Protein AF-R1I0N3-F1 (afdb_monomer_lite)

Sequence (218 aa):
MDVLALGLRLALLLVTAFLAGGGLLRPLGELTRKRKLTLFGLGGLSALLAVASAFAVDLNAVALAGHVVLAVAVPLLLRWPRGGRWASVALLALVVLETSLGGTGVGFALDSVFAAGAAVWFGFALFGPVATAAVRPGPLAITLGGLFVVAGATRFGLSGLGFDRRLGTTVSGVVVVAVVVLPLVVGGLAVVLRARAYRFGAAGVALAFVAWSALGDE

Secondary structure (DSSP, 8-state):
--HHHHHHHHHHHHHHHHHHHHHHT--SSPPPHHHHHHHHHHHHHHHHHHHHHHHHS---HHHHHHHHHHHHHHHHGGG-HHHHHHHHHHHHHHHHHHHTTT--THHHHHHHHHHHHHHHHHHHHHH-GGGSTT--HHHHHHHHHHHHHHHHHHHHHHTSGGG-TTTTTSHHHHHHHHHHHHHHHHHHHHHHHHHHHHHHHHHHHHHHHHHHHHTT--

Organism: NCBI:txid1292037

Radius of gyration: 17.12 Å; chains: 1; bounding box: 42×38×47 Å

Foldseek 3Di:
DDPVLLVLVLQLLLLLLLLLLQLQQPFPDDDDPVLLVVLVVSLVVNLVSLVVSCVVDVDDVVLSCLRNVLSNQLSVCVVPSVSNNVSSVSSLVSSLCLLQPVNDDLSSVLSSLLSVLLSNLSNCLSQNPVSRVPDDQLVSLLVSLVSQLVSLVVVVVVVVCPPDPCLVPDPLSVLSCLLNVLSVVLSVLCNVVPRVSSNVSNVSSSSSSSSSSSVSVD

Structure (mmCIF, N/CA/C/O backbone):
data_AF-R1I0N3-F1
#
_entry.id   AF-R1I0N3-F1
#
loop_
_atom_site.group_PDB
_atom_site.id
_atom_site.type_symbol
_atom_site.label_atom_id
_atom_site.label_alt_id
_atom_site.label_comp_id
_atom_site.label_asym_id
_atom_site.label_entity_id
_atom_site.label_seq_id
_atom_site.pdbx_PDB_ins_code
_atom_site.Cartn_x
_atom_site.Cartn_y
_atom_site.Cartn_z
_atom_site.occupancy
_atom_site.B_iso_or_equiv
_atom_site.auth_seq_id
_atom_site.auth_comp_id
_atom_site.auth_asym_id
_atom_site.auth_atom_id
_atom_site.pdbx_PDB_model_num
ATOM 1 N N . MET A 1 1 ? 20.947 -0.359 -10.609 1.00 60.34 1 MET A N 1
ATOM 2 C CA . MET A 1 1 ? 20.934 0.105 -9.204 1.00 60.34 1 MET A CA 1
ATOM 3 C C . MET A 1 1 ? 21.696 -0.884 -8.341 1.00 60.34 1 MET A C 1
ATOM 5 O O . MET A 1 1 ? 21.651 -2.072 -8.639 1.00 60.34 1 MET A O 1
ATOM 9 N N . ASP A 1 2 ? 22.348 -0.417 -7.276 1.00 80.81 2 ASP A N 1
ATOM 10 C CA . ASP A 1 2 ? 22.921 -1.303 -6.258 1.00 80.81 2 ASP A CA 1
ATOM 11 C C . ASP A 1 2 ? 21.816 -2.036 -5.482 1.00 80.81 2 ASP A C 1
ATOM 13 O O . ASP A 1 2 ? 20.765 -1.466 -5.182 1.00 80.81 2 ASP A O 1
ATOM 17 N N . VAL A 1 3 ? 22.056 -3.297 -5.109 1.00 78.00 3 VAL A N 1
ATOM 18 C CA . VAL A 1 3 ? 21.079 -4.140 -4.384 1.00 78.00 3 VAL A CA 1
ATOM 19 C C . VAL A 1 3 ? 20.628 -3.488 -3.071 1.00 78.00 3 VAL A C 1
ATOM 21 O O . VAL A 1 3 ? 19.460 -3.578 -2.696 1.00 78.00 3 VAL A O 1
ATOM 24 N N . LEU A 1 4 ? 21.541 -2.790 -2.388 1.00 78.50 4 LEU A N 1
ATOM 25 C CA . LEU A 1 4 ? 21.248 -2.057 -1.157 1.00 78.50 4 LEU A CA 1
ATOM 26 C C . LEU A 1 4 ? 20.272 -0.894 -1.401 1.00 78.50 4 LEU A C 1
ATOM 28 O O . LEU A 1 4 ? 19.309 -0.735 -0.653 1.00 78.50 4 LEU A O 1
ATOM 32 N N . ALA A 1 5 ? 20.503 -0.114 -2.459 1.00 76.25 5 ALA A N 1
ATOM 33 C CA . ALA A 1 5 ? 19.643 0.995 -2.862 1.00 76.25 5 ALA A CA 1
ATOM 34 C C . ALA A 1 5 ? 18.235 0.508 -3.234 1.00 76.25 5 ALA A C 1
ATOM 36 O O . ALA A 1 5 ? 17.240 1.072 -2.775 1.00 76.25 5 ALA A O 1
ATOM 37 N N . LEU A 1 6 ? 18.151 -0.593 -3.988 1.00 77.81 6 LEU A N 1
ATOM 38 C CA . LEU A 1 6 ? 16.879 -1.232 -4.324 1.00 77.81 6 LEU A CA 1
ATOM 39 C C . LEU A 1 6 ? 16.143 -1.704 -3.060 1.00 77.81 6 LEU A C 1
ATOM 41 O O . LEU A 1 6 ? 14.961 -1.417 -2.886 1.00 77.81 6 LEU A O 1
ATOM 45 N N . GLY A 1 7 ? 16.840 -2.372 -2.137 1.00 78.44 7 GLY A N 1
ATOM 46 C CA . GLY A 1 7 ? 16.257 -2.822 -0.871 1.00 78.44 7 GLY A CA 1
ATOM 47 C C . GLY A 1 7 ? 15.713 -1.674 -0.012 1.00 78.44 7 GLY A C 1
ATOM 48 O O . GLY A 1 7 ? 14.603 -1.776 0.516 1.00 78.44 7 GLY A O 1
ATOM 49 N N . LEU A 1 8 ? 16.456 -0.567 0.089 1.00 80.25 8 LEU A N 1
ATOM 50 C CA . LEU A 1 8 ? 16.036 0.654 0.791 1.00 80.25 8 LEU A CA 1
ATOM 51 C C . LEU A 1 8 ? 14.774 1.261 0.176 1.00 80.25 8 LEU A C 1
ATOM 53 O O . LEU A 1 8 ? 13.833 1.570 0.909 1.00 80.25 8 LEU A O 1
ATOM 57 N N . ARG A 1 9 ? 14.725 1.378 -1.155 1.00 82.62 9 ARG A N 1
ATOM 58 C CA . ARG A 1 9 ? 13.555 1.903 -1.868 1.00 82.62 9 ARG A CA 1
ATOM 59 C C . ARG A 1 9 ? 12.332 1.013 -1.677 1.00 82.62 9 ARG A C 1
ATOM 61 O O . ARG A 1 9 ? 11.264 1.509 -1.332 1.00 82.62 9 ARG A O 1
ATOM 68 N N . LEU A 1 10 ? 12.480 -0.301 -1.835 1.00 81.12 10 LEU A N 1
ATOM 69 C CA . LEU A 1 10 ? 11.381 -1.251 -1.639 1.00 81.12 10 LEU A CA 1
ATOM 70 C C . LEU A 1 10 ? 10.854 -1.211 -0.200 1.00 81.12 10 LEU A C 1
ATOM 72 O O . LEU A 1 10 ? 9.640 -1.225 0.018 1.00 81.12 10 LEU A O 1
ATOM 76 N N . ALA A 1 11 ? 11.749 -1.106 0.786 1.00 82.00 11 ALA A N 1
ATOM 77 C CA . ALA A 1 11 ? 11.366 -0.931 2.181 1.00 82.00 11 ALA A CA 1
ATOM 78 C C . ALA A 1 11 ? 10.630 0.398 2.407 1.00 82.00 11 ALA A C 1
ATOM 80 O O . ALA A 1 11 ? 9.599 0.411 3.084 1.00 82.00 11 ALA A O 1
ATOM 81 N N . LEU A 1 12 ? 11.115 1.498 1.820 1.00 84.62 12 LEU A N 1
ATOM 82 C CA . LEU A 1 12 ? 10.469 2.807 1.897 1.00 84.62 12 LEU A CA 1
ATOM 83 C C . LEU A 1 12 ? 9.050 2.751 1.324 1.00 84.62 12 LEU A C 1
ATOM 85 O O . LEU A 1 12 ? 8.111 3.085 2.044 1.00 84.62 12 LEU A O 1
ATOM 89 N N . LEU A 1 13 ? 8.894 2.272 0.086 1.00 84.00 13 LEU A N 1
ATOM 90 C CA . LEU A 1 13 ? 7.605 2.149 -0.605 1.00 84.00 13 LEU A CA 1
ATOM 91 C C . LEU A 1 13 ? 6.618 1.268 0.167 1.00 84.00 13 LEU A C 1
ATOM 93 O O . LEU A 1 13 ? 5.425 1.563 0.245 1.00 84.00 13 LEU A O 1
ATOM 97 N N . LEU A 1 14 ? 7.106 0.181 0.765 1.00 84.38 14 LEU A N 1
ATOM 98 C CA . LEU A 1 14 ? 6.262 -0.695 1.563 1.00 84.38 14 LEU A CA 1
ATOM 99 C C . LEU A 1 14 ? 5.765 0.019 2.828 1.00 84.38 14 LEU A C 1
ATOM 101 O O . LEU A 1 14 ? 4.567 0.007 3.121 1.00 84.38 14 LEU A O 1
ATOM 105 N N . VAL A 1 15 ? 6.665 0.661 3.579 1.00 84.56 15 VAL A N 1
ATOM 106 C CA . VAL A 1 15 ? 6.314 1.352 4.830 1.00 84.56 15 VAL A CA 1
ATOM 107 C C . VAL A 1 15 ? 5.402 2.554 4.562 1.00 84.56 15 VAL A C 1
ATOM 109 O O . VAL A 1 15 ? 4.437 2.761 5.307 1.00 84.56 15 VAL A O 1
ATOM 112 N N . THR A 1 16 ? 5.636 3.308 3.485 1.00 84.69 16 THR A N 1
ATOM 113 C CA . THR A 1 16 ? 4.773 4.425 3.069 1.00 84.69 16 THR A CA 1
ATOM 114 C C . THR A 1 16 ? 3.390 3.935 2.652 1.00 84.69 16 THR A C 1
ATOM 116 O O . THR A 1 16 ? 2.394 4.488 3.119 1.00 84.69 16 THR A O 1
ATOM 119 N N . ALA A 1 17 ? 3.286 2.854 1.874 1.00 85.88 17 ALA A N 1
ATOM 120 C CA . ALA A 1 17 ? 1.997 2.263 1.510 1.00 85.88 17 ALA A CA 1
ATOM 121 C C . ALA A 1 17 ? 1.203 1.801 2.748 1.00 85.88 17 ALA A C 1
ATOM 123 O O . ALA A 1 17 ? -0.007 2.042 2.841 1.00 85.88 17 ALA A O 1
ATOM 124 N N . PHE A 1 18 ? 1.873 1.204 3.741 1.00 85.81 18 PHE A N 1
ATOM 125 C CA . PHE A 1 18 ? 1.261 0.852 5.029 1.00 85.81 18 PHE A CA 1
ATOM 126 C C . PHE A 1 18 ? 0.742 2.082 5.782 1.00 85.81 18 PHE A C 1
ATOM 128 O O . PHE A 1 18 ? -0.373 2.067 6.313 1.00 85.81 18 PHE A O 1
ATOM 135 N N . LEU A 1 19 ? 1.534 3.154 5.826 1.00 87.19 19 LEU A N 1
ATOM 136 C CA . LEU A 1 19 ? 1.174 4.400 6.498 1.00 87.19 19 LEU A CA 1
ATOM 137 C C . LEU A 1 19 ? 0.007 5.118 5.799 1.00 87.19 19 LEU A C 1
ATOM 139 O O . LEU A 1 19 ? -0.930 5.563 6.470 1.00 87.19 19 LEU A O 1
ATOM 143 N N . ALA A 1 20 ? 0.026 5.179 4.465 1.00 87.75 20 ALA A N 1
ATOM 144 C CA . ALA A 1 20 ? -1.057 5.717 3.644 1.00 87.75 20 ALA A CA 1
ATOM 145 C C . ALA A 1 20 ? -2.355 4.933 3.861 1.00 87.75 20 ALA A C 1
ATOM 147 O O . ALA A 1 20 ? -3.392 5.519 4.178 1.00 87.75 20 ALA A O 1
ATOM 148 N N . GLY A 1 21 ? -2.285 3.604 3.780 1.00 84.06 21 GLY A N 1
ATOM 149 C CA . GLY A 1 21 ? -3.408 2.715 4.065 1.00 84.06 21 GLY A CA 1
ATOM 150 C C . GLY A 1 21 ? -3.985 2.920 5.460 1.00 84.06 21 GLY A C 1
ATOM 151 O O . GLY A 1 21 ? -5.203 3.018 5.646 1.00 84.06 21 GLY A O 1
ATOM 152 N N . GLY A 1 22 ? -3.096 3.049 6.445 1.00 83.69 22 GLY A N 1
ATOM 153 C CA . GLY A 1 22 ? -3.465 3.273 7.830 1.00 83.69 22 GLY A CA 1
ATOM 154 C C . GLY A 1 22 ? -4.207 4.594 8.057 1.00 83.69 22 GLY A C 1
ATOM 155 O O . GLY A 1 22 ? -5.220 4.622 8.758 1.00 83.69 22 GLY A O 1
ATOM 156 N N . GLY A 1 23 ? -3.749 5.693 7.460 1.00 83.62 23 GLY A N 1
ATOM 157 C CA . GLY A 1 23 ? -4.449 6.972 7.592 1.00 83.62 23 GLY A CA 1
ATOM 158 C C . GLY A 1 23 ? -5.716 7.078 6.729 1.00 83.62 23 GLY A C 1
ATOM 159 O O . GLY A 1 23 ? -6.675 7.727 7.154 1.00 83.62 23 GLY A O 1
ATOM 160 N N . LEU A 1 24 ? -5.788 6.375 5.590 1.00 84.81 24 LEU A N 1
ATOM 161 C CA . LEU A 1 24 ? -6.963 6.364 4.707 1.00 84.81 24 LEU A CA 1
ATOM 162 C C . LEU A 1 24 ? -8.171 5.642 5.325 1.00 84.81 24 LEU A C 1
ATOM 164 O O . LEU A 1 24 ? -9.302 6.133 5.225 1.00 84.81 24 LEU A O 1
ATOM 168 N N . LEU A 1 25 ? -7.930 4.484 5.951 1.00 81.75 25 LEU A N 1
ATOM 169 C CA . LEU A 1 25 ? -8.957 3.622 6.560 1.00 81.75 25 LEU A CA 1
ATOM 170 C C . LEU A 1 25 ? -9.090 3.802 8.070 1.00 81.75 25 LEU A C 1
ATOM 172 O O . LEU A 1 25 ? -9.705 2.988 8.765 1.00 81.75 25 LEU A O 1
ATOM 176 N N . ARG A 1 26 ? -8.515 4.877 8.596 1.00 77.62 26 ARG A N 1
ATOM 177 C CA . ARG A 1 26 ? -8.593 5.184 10.010 1.00 77.62 26 ARG A CA 1
ATOM 178 C C . ARG A 1 26 ? -10.065 5.300 10.461 1.00 77.62 26 ARG A C 1
ATOM 180 O O . ARG A 1 26 ? -10.828 6.057 9.858 1.00 77.62 26 ARG A O 1
ATOM 187 N N . PRO A 1 27 ? -10.464 4.643 11.567 1.00 74.69 27 PRO A N 1
ATOM 188 C CA . PRO A 1 27 ? -11.788 4.835 12.148 1.00 74.69 27 PRO A CA 1
ATOM 189 C C . PRO A 1 27 ? -11.970 6.271 12.666 1.00 74.69 27 PRO A C 1
ATOM 191 O O . PRO A 1 27 ? -11.043 6.877 13.210 1.00 74.69 27 PRO A O 1
ATOM 194 N N . LEU A 1 28 ? -13.191 6.799 12.528 1.00 72.50 28 LEU A N 1
ATOM 195 C CA . LEU A 1 28 ? -13.564 8.147 12.984 1.00 72.50 28 LEU A CA 1
ATOM 196 C C . LEU A 1 28 ? -13.619 8.277 14.519 1.00 72.50 28 LEU A C 1
ATOM 198 O O . LEU A 1 28 ? -13.641 9.392 15.030 1.00 72.50 28 LEU A O 1
ATOM 202 N N . GLY A 1 29 ? -13.619 7.154 15.243 1.00 72.69 29 GLY A N 1
ATOM 203 C CA . GLY A 1 29 ? -13.613 7.109 16.705 1.00 72.69 29 GLY A CA 1
ATOM 204 C C . GLY A 1 29 ? -12.221 7.183 17.339 1.00 72.69 29 GLY A C 1
ATOM 205 O O . GLY A 1 29 ? -11.190 7.333 16.672 1.00 72.69 29 GLY A O 1
ATOM 206 N N . GLU A 1 30 ? -12.185 7.046 18.665 1.00 75.94 30 GLU A N 1
ATOM 207 C CA . GLU A 1 30 ? -10.935 7.048 19.416 1.00 75.94 30 GLU A CA 1
ATOM 208 C C . GLU A 1 30 ? -10.058 5.839 19.078 1.00 75.94 30 GLU A C 1
ATOM 210 O O . GLU A 1 30 ? -10.456 4.675 19.134 1.00 75.94 30 GLU A O 1
ATOM 215 N N . LEU A 1 31 ? -8.805 6.127 18.734 1.00 78.38 31 LEU A N 1
ATOM 216 C CA . LEU A 1 31 ? -7.799 5.104 18.501 1.00 78.38 31 LEU A CA 1
ATOM 217 C C . LEU A 1 31 ? -7.187 4.645 19.823 1.00 78.38 31 LEU A C 1
ATOM 219 O O . LEU A 1 31 ? -6.665 5.454 20.591 1.00 78.38 31 LEU A O 1
ATOM 223 N N . THR A 1 32 ? -7.128 3.329 20.024 1.00 84.50 32 THR A N 1
ATOM 224 C CA . THR A 1 32 ? -6.348 2.720 21.112 1.00 84.50 32 THR A CA 1
ATOM 225 C C . THR A 1 32 ? -4.886 3.183 21.066 1.00 84.50 32 THR A C 1
ATOM 227 O O . THR A 1 32 ? -4.311 3.301 19.977 1.00 84.50 32 THR A O 1
ATOM 230 N N . ARG A 1 33 ? -4.248 3.359 22.231 1.00 85.06 33 ARG A N 1
ATOM 231 C CA . ARG A 1 33 ? -2.841 3.797 22.348 1.00 85.06 33 ARG A CA 1
ATOM 232 C C . ARG A 1 33 ? -1.878 2.962 21.499 1.00 85.06 33 ARG A C 1
ATOM 234 O O . ARG A 1 33 ? -1.010 3.527 20.844 1.00 85.06 33 ARG A O 1
ATOM 241 N N . LYS A 1 34 ? -2.081 1.639 21.447 1.00 83.94 34 LYS A N 1
ATOM 242 C CA . LYS A 1 34 ? -1.269 0.721 20.631 1.00 83.94 34 LYS A CA 1
ATOM 243 C C . LYS A 1 34 ? -1.281 1.110 19.149 1.00 83.94 34 LYS A C 1
ATOM 245 O O . LYS A 1 34 ? -0.222 1.257 18.563 1.00 83.94 34 LYS A O 1
ATOM 250 N N . ARG A 1 35 ? -2.460 1.368 18.572 1.00 82.75 35 ARG A N 1
ATOM 251 C CA . ARG A 1 35 ? -2.614 1.762 17.158 1.00 82.75 35 ARG A CA 1
ATOM 252 C C . ARG A 1 35 ? -2.008 3.132 16.854 1.00 82.75 35 ARG A C 1
ATOM 254 O O . ARG A 1 35 ? -1.412 3.3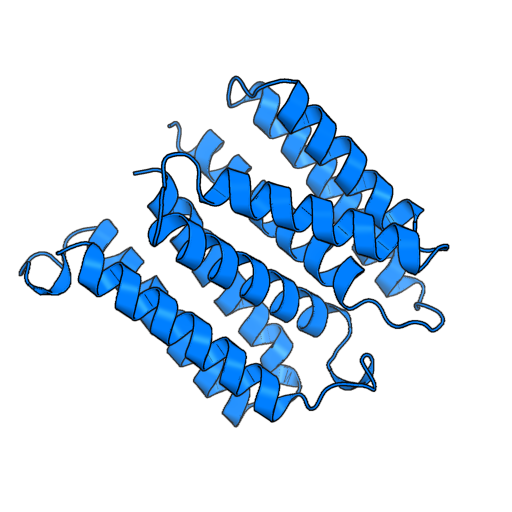04 15.797 1.00 82.75 35 ARG A O 1
ATOM 261 N N . LYS A 1 36 ? -2.128 4.089 17.784 1.00 84.69 36 LYS A N 1
ATOM 262 C CA . LYS A 1 36 ? -1.448 5.389 17.662 1.00 84.69 36 LYS A CA 1
ATOM 263 C C . LYS A 1 36 ? 0.068 5.185 17.594 1.00 84.69 36 LYS A C 1
ATOM 265 O O . LYS A 1 36 ? 0.692 5.673 16.663 1.00 84.69 36 LYS A O 1
ATOM 270 N N . LEU A 1 37 ? 0.633 4.403 18.518 1.00 85.69 37 LEU A N 1
ATOM 271 C CA . LEU A 1 37 ? 2.064 4.078 18.523 1.00 85.69 37 LEU A CA 1
ATOM 272 C C . LEU A 1 37 ? 2.505 3.376 17.235 1.00 85.69 37 LEU A C 1
ATOM 274 O O . LEU A 1 37 ? 3.556 3.719 16.711 1.00 85.69 37 LEU A O 1
ATOM 278 N N . THR A 1 38 ? 1.703 2.458 16.687 1.00 85.06 38 THR A N 1
ATOM 279 C CA . THR A 1 38 ? 2.019 1.806 15.405 1.00 85.06 38 THR A CA 1
ATOM 280 C C . THR A 1 38 ? 2.115 2.814 14.260 1.00 85.06 38 THR A C 1
ATOM 282 O O . THR A 1 38 ? 3.063 2.754 13.489 1.00 85.06 38 THR A O 1
ATOM 285 N N . LEU A 1 39 ? 1.182 3.768 14.162 1.00 84.31 39 LEU A N 1
ATOM 286 C CA . LEU A 1 39 ? 1.226 4.803 13.122 1.00 84.31 39 LEU A CA 1
ATOM 287 C C . LEU A 1 39 ? 2.397 5.775 13.304 1.00 84.31 39 LEU A C 1
ATOM 289 O O . LEU A 1 39 ? 3.030 6.142 12.322 1.00 84.31 39 LEU A O 1
ATOM 293 N N . PHE A 1 40 ? 2.710 6.164 14.542 1.00 86.88 40 PHE A N 1
ATOM 294 C CA . PHE A 1 40 ? 3.899 6.974 14.828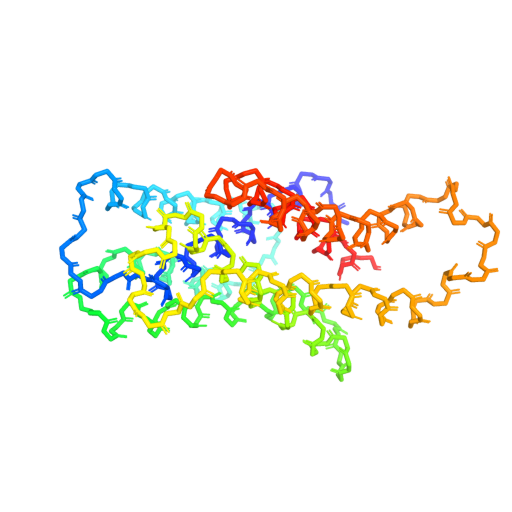 1.00 86.88 40 PHE A CA 1
ATOM 295 C C . PHE A 1 40 ? 5.193 6.220 14.506 1.00 86.88 40 PHE A C 1
ATOM 297 O O . PHE A 1 40 ? 6.105 6.804 13.932 1.00 86.88 40 PHE A O 1
ATOM 304 N N . GLY A 1 41 ? 5.259 4.924 14.822 1.00 85.44 41 GLY A N 1
ATOM 305 C CA . GLY A 1 41 ? 6.391 4.066 14.477 1.00 85.44 41 GLY A CA 1
ATOM 306 C C . GLY A 1 41 ? 6.567 3.920 12.967 1.00 85.44 41 GLY A C 1
ATOM 307 O O . GLY A 1 41 ? 7.676 4.085 12.475 1.00 85.44 41 GLY A O 1
ATOM 308 N N . LEU A 1 42 ? 5.478 3.690 12.226 1.00 83.00 42 LEU A N 1
ATOM 309 C CA . LEU A 1 42 ? 5.497 3.647 10.760 1.00 83.00 42 LEU A CA 1
ATOM 31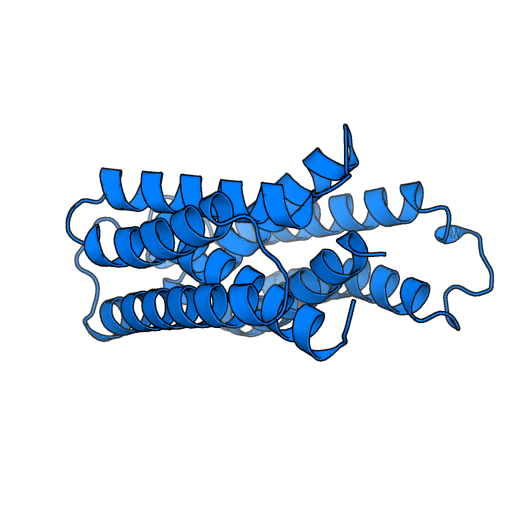0 C C . LEU A 1 42 ? 5.901 4.996 10.153 1.00 83.00 42 LEU A C 1
ATOM 312 O O . LEU A 1 42 ? 6.717 5.020 9.240 1.00 83.00 42 LEU A O 1
ATOM 316 N N . GLY A 1 43 ? 5.383 6.111 10.677 1.00 81.38 43 GLY A N 1
ATOM 317 C CA . GLY A 1 43 ? 5.767 7.458 10.241 1.00 81.38 43 GLY A CA 1
ATOM 318 C C . GLY A 1 43 ? 7.246 7.754 10.476 1.00 81.38 43 GLY A C 1
ATOM 319 O O . GLY A 1 43 ? 7.938 8.202 9.565 1.00 81.38 43 GLY A O 1
ATOM 320 N N . GLY A 1 44 ? 7.755 7.436 11.669 1.00 82.75 44 GLY A N 1
ATOM 321 C CA . GLY A 1 44 ? 9.173 7.586 11.995 1.00 82.75 44 GLY A CA 1
ATOM 322 C C . GLY A 1 44 ? 10.067 6.695 11.135 1.00 82.75 44 GLY A C 1
ATOM 323 O O . GLY A 1 44 ? 11.045 7.176 10.571 1.00 82.75 44 GLY A O 1
ATOM 324 N N . LEU A 1 45 ? 9.703 5.420 10.971 1.00 85.31 45 LEU A N 1
ATOM 325 C CA . LEU A 1 45 ? 10.441 4.482 10.124 1.00 85.31 45 LEU A CA 1
ATOM 326 C C . LEU A 1 45 ? 10.446 4.930 8.658 1.00 85.31 45 LEU A C 1
ATOM 328 O O . LEU A 1 45 ? 11.490 4.889 8.018 1.00 85.31 45 LEU A O 1
ATOM 332 N N . SER A 1 46 ? 9.312 5.408 8.143 1.00 82.06 46 SER A N 1
ATOM 333 C CA . SER A 1 46 ? 9.205 5.952 6.788 1.00 82.06 46 SER A CA 1
ATOM 334 C C . SER A 1 46 ? 10.102 7.174 6.592 1.00 82.06 46 SER A C 1
ATOM 336 O O . SER A 1 46 ? 10.764 7.270 5.564 1.00 82.06 46 SER A O 1
ATOM 338 N N . ALA A 1 47 ? 10.144 8.095 7.558 1.00 81.25 47 ALA A N 1
ATOM 339 C CA . ALA A 1 47 ? 11.001 9.275 7.480 1.00 81.25 47 ALA A CA 1
ATOM 340 C C . ALA A 1 47 ? 12.491 8.897 7.526 1.00 81.25 47 ALA A C 1
ATOM 342 O O . ALA A 1 47 ? 13.279 9.414 6.738 1.00 81.25 47 ALA A O 1
ATOM 343 N N . LEU A 1 48 ? 12.869 7.957 8.399 1.00 84.31 48 LEU A N 1
ATOM 344 C CA . LEU A 1 48 ? 14.240 7.446 8.480 1.00 84.31 48 LEU A CA 1
ATOM 345 C C . LEU A 1 48 ? 14.662 6.741 7.191 1.00 84.31 48 LEU A C 1
ATOM 347 O O . LEU A 1 48 ? 15.753 6.999 6.693 1.00 84.31 48 LEU A O 1
ATOM 351 N N . LEU A 1 49 ? 13.797 5.889 6.634 1.00 81.25 49 LEU A N 1
ATOM 352 C CA . LEU A 1 49 ? 14.049 5.217 5.360 1.00 81.25 49 LEU A CA 1
ATOM 353 C C . LEU A 1 49 ? 14.171 6.218 4.211 1.00 81.25 49 LEU A C 1
ATOM 355 O O . LEU A 1 49 ? 15.042 6.041 3.371 1.00 81.25 49 LEU A O 1
ATOM 359 N N . ALA A 1 50 ? 13.365 7.284 4.190 1.00 80.50 50 ALA A N 1
ATOM 360 C CA . ALA A 1 50 ? 13.463 8.320 3.164 1.00 80.50 50 ALA A CA 1
ATOM 361 C C . ALA A 1 50 ? 14.820 9.035 3.228 1.00 80.50 50 ALA A C 1
ATOM 363 O O . ALA A 1 50 ? 15.502 9.163 2.215 1.00 80.50 50 ALA A O 1
ATOM 364 N N . VAL A 1 51 ? 15.249 9.428 4.432 1.00 83.38 51 VAL A N 1
ATOM 365 C CA . VAL A 1 51 ? 16.559 10.056 4.654 1.00 83.38 51 VAL A CA 1
ATOM 366 C C . VAL A 1 51 ? 17.696 9.104 4.280 1.00 83.38 51 VAL A C 1
ATOM 368 O O . VAL A 1 51 ? 18.588 9.494 3.536 1.00 83.38 51 VAL A O 1
ATOM 371 N N . ALA A 1 52 ? 17.649 7.849 4.732 1.00 80.50 52 ALA A N 1
ATOM 372 C CA . ALA A 1 52 ? 18.650 6.841 4.386 1.00 80.50 52 ALA A CA 1
ATOM 373 C C . ALA A 1 52 ? 18.702 6.575 2.872 1.00 80.50 52 ALA A C 1
ATOM 375 O O . ALA A 1 52 ? 19.786 6.460 2.305 1.00 80.50 52 ALA A O 1
ATOM 376 N N . SER A 1 53 ? 17.543 6.533 2.210 1.00 75.50 53 SER A N 1
ATOM 377 C CA . SER A 1 53 ? 17.449 6.364 0.762 1.00 75.50 53 SER A CA 1
ATOM 378 C C . SER A 1 53 ? 18.080 7.536 0.014 1.00 75.50 53 SER A C 1
ATOM 380 O O . SER A 1 53 ? 18.733 7.299 -0.994 1.00 75.50 53 SER A O 1
ATOM 382 N N . ALA A 1 54 ? 17.945 8.774 0.502 1.00 77.62 54 ALA A N 1
ATOM 383 C CA . ALA A 1 54 ? 18.547 9.951 -0.131 1.00 77.62 54 ALA A CA 1
ATOM 384 C C . ALA A 1 54 ? 20.079 9.974 -0.080 1.00 77.62 54 ALA A C 1
ATOM 386 O O . ALA A 1 54 ? 20.705 10.590 -0.933 1.00 77.62 54 ALA A O 1
ATOM 387 N N . PHE A 1 55 ? 20.685 9.297 0.898 1.00 76.38 55 PHE A N 1
ATOM 388 C CA . PHE A 1 55 ? 22.137 9.110 0.934 1.00 76.38 55 PHE A CA 1
ATOM 389 C C . PHE A 1 55 ? 22.619 7.980 0.016 1.00 76.38 55 PHE A C 1
ATOM 391 O O . PHE A 1 55 ? 23.786 7.967 -0.360 1.00 76.38 55 PHE A O 1
ATOM 398 N N . ALA A 1 56 ? 21.754 7.015 -0.308 1.00 73.75 56 ALA A N 1
ATOM 399 C CA . ALA A 1 56 ? 22.105 5.847 -1.120 1.00 73.75 56 ALA A CA 1
ATOM 400 C C . ALA A 1 56 ? 21.799 6.030 -2.614 1.00 73.75 56 ALA A C 1
ATOM 402 O O . ALA A 1 56 ? 22.414 5.391 -3.462 1.00 73.75 56 ALA A O 1
ATOM 403 N N . VAL A 1 57 ? 20.815 6.864 -2.929 1.00 63.62 57 VAL A N 1
ATOM 404 C CA . VAL A 1 57 ? 20.328 7.142 -4.276 1.00 63.62 57 VAL A CA 1
ATOM 405 C C . VAL A 1 57 ? 20.227 8.653 -4.342 1.00 63.62 57 VAL A C 1
ATOM 407 O O . VAL A 1 57 ? 19.506 9.203 -3.515 1.00 63.62 57 VAL A O 1
ATOM 410 N N . ASP A 1 58 ? 20.950 9.311 -5.254 1.00 62.22 58 ASP A N 1
ATOM 411 C CA . ASP A 1 58 ? 20.919 10.768 -5.480 1.00 62.22 58 ASP A CA 1
ATOM 412 C C . ASP A 1 58 ? 19.490 11.246 -5.810 1.00 62.22 58 ASP A C 1
ATOM 414 O O . ASP A 1 58 ? 19.107 11.485 -6.957 1.00 62.22 58 ASP A O 1
ATOM 418 N N . LEU A 1 59 ? 18.649 11.312 -4.784 1.00 62.22 59 LEU A N 1
ATOM 419 C CA . LEU A 1 59 ? 17.225 11.556 -4.885 1.00 62.22 59 LEU A CA 1
ATOM 420 C C . LEU A 1 59 ? 16.984 13.053 -4.949 1.00 62.22 59 LEU A C 1
ATOM 422 O O . LEU A 1 59 ? 17.605 13.853 -4.247 1.00 62.22 59 LEU A O 1
ATOM 426 N N . ASN A 1 60 ? 16.001 13.432 -5.760 1.00 73.31 60 ASN A N 1
ATOM 427 C CA . ASN A 1 60 ? 15.536 14.805 -5.817 1.00 73.31 60 ASN A CA 1
ATOM 428 C C . ASN A 1 60 ? 15.099 15.260 -4.412 1.00 73.31 60 ASN A C 1
ATOM 430 O O . ASN A 1 60 ? 14.191 14.676 -3.812 1.00 73.31 60 ASN A O 1
ATOM 434 N N . ALA A 1 61 ? 15.716 16.333 -3.910 1.00 73.88 61 ALA A N 1
ATOM 435 C CA . ALA A 1 61 ? 15.447 16.891 -2.586 1.00 73.88 61 ALA A CA 1
ATOM 436 C C . ALA A 1 61 ? 13.954 17.194 -2.352 1.00 73.88 61 ALA A C 1
ATOM 438 O O . ALA A 1 61 ? 13.470 17.092 -1.225 1.00 73.88 61 ALA A O 1
ATOM 439 N N . VAL A 1 62 ? 13.203 17.509 -3.414 1.00 77.81 62 VAL A N 1
ATOM 440 C CA . VAL A 1 62 ? 11.752 17.738 -3.348 1.00 77.81 62 VAL A CA 1
ATOM 441 C C . VAL A 1 62 ? 10.989 16.449 -3.024 1.00 77.81 62 VAL A C 1
ATOM 443 O O . VAL A 1 62 ? 10.085 16.469 -2.188 1.00 77.81 62 VAL A O 1
ATOM 446 N N . ALA A 1 63 ? 11.362 15.323 -3.638 1.00 73.75 63 ALA A N 1
ATOM 447 C CA . ALA A 1 63 ? 10.729 14.025 -3.391 1.00 73.75 63 ALA A CA 1
ATOM 448 C C . ALA A 1 63 ? 11.010 13.534 -1.961 1.00 73.75 63 ALA A C 1
ATOM 450 O O . ALA A 1 63 ? 10.089 13.091 -1.264 1.00 73.75 63 ALA A O 1
ATOM 451 N N . LEU A 1 64 ? 12.252 13.717 -1.496 1.00 80.69 64 LEU A N 1
ATOM 452 C CA . LEU A 1 64 ? 12.656 13.459 -0.113 1.00 80.69 64 LEU A CA 1
ATOM 453 C C . LEU A 1 64 ? 11.841 14.300 0.878 1.00 80.69 64 LEU A C 1
ATOM 455 O O . LEU A 1 64 ? 11.261 13.761 1.823 1.00 80.69 64 LEU A O 1
ATOM 459 N N . ALA A 1 65 ? 11.777 15.616 0.660 1.00 83.06 65 ALA A N 1
ATOM 460 C CA . ALA A 1 65 ? 11.032 16.522 1.527 1.00 83.06 65 ALA A CA 1
ATOM 461 C C . ALA A 1 65 ? 9.546 16.144 1.577 1.00 83.06 65 ALA A C 1
ATOM 463 O O . ALA A 1 65 ? 8.967 16.086 2.662 1.00 83.06 65 ALA A O 1
ATOM 464 N N . GLY A 1 66 ? 8.945 15.813 0.430 1.00 84.06 66 GLY A N 1
ATOM 465 C CA . GLY A 1 66 ? 7.565 15.335 0.348 1.00 84.06 66 GLY A CA 1
ATOM 466 C C . GLY A 1 66 ? 7.326 14.087 1.199 1.00 84.06 66 GLY A C 1
ATOM 467 O O . GLY A 1 66 ? 6.393 14.069 2.005 1.00 84.06 66 GLY A O 1
ATOM 468 N N . HIS A 1 67 ? 8.199 13.082 1.086 1.00 83.25 67 HIS A N 1
ATOM 469 C CA . HIS A 1 67 ? 8.121 11.852 1.875 1.00 83.25 67 HIS A CA 1
ATOM 470 C C . HIS A 1 67 ? 8.225 12.116 3.374 1.00 83.25 67 HIS A C 1
ATOM 472 O O . HIS A 1 67 ? 7.361 11.677 4.130 1.00 83.25 67 HIS A O 1
ATOM 478 N N . VAL A 1 68 ? 9.241 12.860 3.811 1.00 85.25 68 VAL A N 1
ATOM 479 C CA . VAL A 1 68 ? 9.456 13.147 5.236 1.00 85.25 68 VAL A CA 1
ATOM 480 C C . VAL A 1 68 ? 8.291 13.955 5.808 1.00 85.25 68 VAL A C 1
ATOM 482 O O . VAL A 1 68 ? 7.736 13.590 6.848 1.00 85.25 68 VAL A O 1
ATOM 485 N N . VAL A 1 69 ? 7.873 15.019 5.116 1.00 89.00 69 VAL A N 1
ATOM 486 C CA . VAL A 1 69 ? 6.780 15.887 5.571 1.00 89.00 69 VAL A CA 1
ATOM 487 C C . VAL A 1 69 ? 5.479 15.102 5.668 1.00 89.00 69 VAL A C 1
ATOM 489 O O . VAL A 1 69 ? 4.816 15.160 6.703 1.00 89.00 69 VAL A O 1
ATOM 492 N N . LEU A 1 70 ? 5.109 14.338 4.638 1.00 85.31 70 LEU A N 1
ATOM 493 C CA . LEU A 1 70 ? 3.856 13.587 4.652 1.00 85.31 70 LEU A CA 1
ATOM 494 C C . LEU A 1 70 ? 3.903 12.407 5.633 1.00 85.31 70 LEU A C 1
ATOM 496 O O . LEU A 1 70 ? 2.919 12.177 6.342 1.00 85.31 70 LEU A O 1
ATOM 500 N N . ALA A 1 71 ? 5.040 11.715 5.756 1.00 84.12 71 ALA A N 1
ATOM 501 C CA . ALA A 1 71 ? 5.211 10.619 6.709 1.00 84.12 71 ALA A CA 1
ATOM 502 C C . ALA A 1 71 ? 5.038 11.077 8.163 1.00 84.12 71 ALA A C 1
ATOM 504 O O . ALA A 1 71 ? 4.489 10.344 8.986 1.00 84.12 71 ALA A O 1
ATOM 505 N N . VAL A 1 72 ? 5.453 12.306 8.473 1.00 86.50 72 VAL A N 1
ATOM 506 C CA . VAL A 1 72 ? 5.266 12.926 9.791 1.00 86.50 72 VAL A CA 1
ATOM 507 C C . VAL A 1 72 ? 3.872 13.552 9.927 1.00 86.50 72 VAL A C 1
ATOM 509 O O . VAL A 1 72 ? 3.246 13.462 10.987 1.00 86.50 72 VAL A O 1
ATOM 512 N N . ALA A 1 73 ? 3.329 14.137 8.859 1.00 84.75 73 ALA A N 1
ATOM 513 C CA . ALA A 1 73 ? 2.011 14.764 8.871 1.00 84.75 73 ALA A CA 1
ATOM 514 C C . ALA A 1 73 ? 0.887 13.755 9.146 1.00 84.75 73 ALA A C 1
ATOM 516 O O . ALA A 1 73 ? -0.018 14.061 9.923 1.00 84.75 73 ALA A O 1
ATOM 517 N N . VAL A 1 74 ? 0.941 12.548 8.570 1.00 83.62 74 VAL A N 1
ATOM 518 C CA . VAL A 1 74 ? -0.088 11.508 8.763 1.00 83.62 74 VAL A CA 1
ATOM 519 C C . VAL A 1 74 ? -0.333 11.179 10.252 1.00 83.62 74 VAL A C 1
ATOM 521 O O . VAL A 1 74 ? -1.485 11.278 10.693 1.00 83.62 74 VAL A O 1
ATOM 524 N N . PRO A 1 75 ? 0.683 10.837 11.073 1.00 84.25 75 PRO A N 1
ATOM 525 C CA . PRO A 1 75 ? 0.488 10.593 12.500 1.00 84.25 75 PRO A CA 1
ATOM 526 C C . PRO A 1 75 ? 0.192 11.873 13.304 1.00 84.25 75 PRO A C 1
ATOM 528 O O . PRO A 1 75 ? -0.584 11.820 14.260 1.00 84.25 75 PRO A O 1
ATOM 531 N N . LEU A 1 76 ? 0.726 13.040 12.929 1.00 85.50 76 LEU A N 1
ATOM 532 C CA . LEU A 1 76 ? 0.424 14.301 13.631 1.00 85.50 76 LEU A CA 1
ATOM 533 C C . LEU A 1 76 ? -1.024 14.766 13.424 1.00 85.50 76 LEU A C 1
ATOM 535 O O . LEU A 1 76 ? -1.666 15.300 14.336 1.00 85.50 76 LEU A O 1
ATOM 539 N N . LEU A 1 77 ? -1.579 14.506 12.244 1.00 85.31 77 LEU A N 1
ATOM 540 C CA . LEU A 1 77 ? -2.964 14.810 11.897 1.00 85.31 77 LEU A CA 1
ATOM 541 C C . LEU A 1 77 ? -3.943 13.752 12.428 1.00 85.31 77 LEU A C 1
ATOM 543 O O . LEU A 1 77 ? -5.134 13.786 12.116 1.00 85.31 77 LEU A O 1
ATOM 547 N N . LEU A 1 78 ? -3.503 12.868 13.334 1.00 78.56 78 LEU A N 1
ATOM 548 C CA . LEU A 1 78 ? -4.387 11.941 14.041 1.00 78.56 78 LEU A CA 1
ATOM 549 C C . LEU A 1 78 ? -5.471 12.637 14.867 1.00 78.56 78 LEU A C 1
ATOM 551 O O . LEU A 1 78 ? -6.496 12.038 15.170 1.00 78.56 78 LEU A O 1
ATOM 555 N N . ARG A 1 79 ? -5.332 13.908 15.216 1.00 80.19 79 ARG A N 1
ATOM 556 C CA . ARG A 1 79 ? -6.441 14.646 15.837 1.00 80.19 79 ARG A CA 1
ATOM 557 C C . ARG A 1 79 ? -7.477 15.150 14.821 1.00 80.19 79 ARG A C 1
ATOM 559 O O . ARG A 1 79 ? -8.598 15.443 15.210 1.00 80.19 79 ARG A O 1
ATOM 566 N N . TRP A 1 80 ? -7.110 15.290 13.544 1.00 83.06 80 TRP A N 1
ATOM 567 C CA . TRP A 1 80 ? -7.887 16.005 12.523 1.00 83.06 80 TRP A CA 1
ATOM 568 C C . TRP A 1 80 ? -8.237 15.046 11.374 1.00 83.06 80 TRP A C 1
ATOM 570 O O . TRP A 1 80 ? -7.462 14.911 10.425 1.00 83.06 80 TRP A O 1
ATOM 580 N N . PRO A 1 81 ? -9.396 14.361 11.428 1.00 76.00 81 PRO A N 1
ATOM 581 C CA . PRO A 1 81 ? -9.694 13.229 10.545 1.00 76.00 81 PRO A CA 1
ATOM 582 C C . PRO A 1 81 ? -9.653 13.587 9.054 1.00 76.00 81 PRO A C 1
ATOM 584 O O . PRO A 1 81 ? -9.154 12.802 8.254 1.00 76.00 81 PRO A O 1
ATOM 587 N N . ARG A 1 82 ? -10.109 14.790 8.676 1.00 84.44 82 ARG A N 1
ATOM 588 C CA . ARG A 1 82 ? -10.024 15.270 7.286 1.00 84.44 82 ARG A CA 1
ATOM 589 C C . ARG A 1 82 ? -8.577 15.510 6.852 1.00 84.44 82 ARG A C 1
ATOM 591 O O . ARG A 1 82 ? -8.188 15.036 5.793 1.00 84.44 82 ARG A O 1
ATOM 598 N N . GLY A 1 83 ? -7.785 16.195 7.678 1.00 83.19 83 GLY A N 1
ATOM 599 C CA . GLY A 1 83 ? -6.384 16.499 7.373 1.00 83.19 83 GLY A CA 1
ATOM 600 C C . GLY A 1 83 ? -5.536 15.237 7.223 1.00 83.19 83 GLY A C 1
ATOM 601 O O . GLY A 1 83 ? -4.822 15.096 6.236 1.00 83.19 83 GLY A O 1
ATOM 602 N N . GLY A 1 84 ? -5.677 14.283 8.148 1.00 82.81 84 GLY A N 1
ATOM 603 C CA . GLY A 1 84 ? -4.944 13.015 8.086 1.00 82.81 84 GLY A CA 1
ATOM 604 C C . GLY A 1 84 ? -5.283 12.205 6.836 1.00 82.81 84 GLY A C 1
ATOM 605 O O . GLY A 1 84 ? -4.387 11.655 6.205 1.00 82.81 84 GLY A O 1
ATOM 606 N N . ARG A 1 85 ? -6.557 12.201 6.419 1.00 85.12 85 ARG A N 1
ATOM 607 C CA . ARG A 1 85 ? -6.989 11.500 5.205 1.00 85.12 85 ARG A CA 1
ATOM 608 C C . ARG A 1 85 ? -6.368 12.098 3.945 1.00 85.12 85 ARG A C 1
ATOM 610 O O . ARG A 1 85 ? -5.871 11.349 3.113 1.00 85.12 85 ARG A O 1
ATOM 617 N N . TRP A 1 86 ? -6.363 13.424 3.819 1.00 89.44 86 TRP A N 1
ATOM 618 C CA . TRP A 1 86 ? -5.744 14.099 2.674 1.00 89.44 86 TRP A CA 1
ATOM 619 C C . TRP A 1 86 ? -4.225 13.922 2.647 1.00 89.44 86 TRP A C 1
ATOM 621 O O . TRP A 1 86 ? -3.672 13.669 1.581 1.00 89.44 86 TRP A 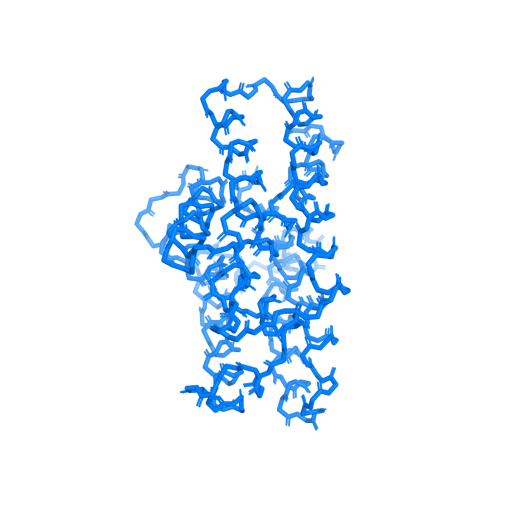O 1
ATOM 631 N N . ALA A 1 87 ? -3.562 13.954 3.807 1.00 86.94 87 ALA A N 1
ATOM 632 C CA . ALA A 1 87 ? -2.138 13.635 3.899 1.00 86.94 87 ALA A CA 1
ATOM 633 C C . ALA A 1 87 ? -1.848 12.193 3.447 1.00 86.94 87 ALA A C 1
ATOM 635 O O . ALA A 1 87 ? -0.897 11.961 2.708 1.00 86.94 87 ALA A O 1
ATOM 636 N N . SER A 1 88 ? -2.695 11.226 3.814 1.00 86.62 88 SER A N 1
ATOM 637 C CA . SER A 1 88 ? -2.566 9.840 3.349 1.00 86.62 88 SER A CA 1
ATOM 638 C C . SER A 1 88 ? -2.834 9.666 1.858 1.00 86.62 88 SER A C 1
ATOM 640 O O . SER A 1 88 ? -2.161 8.860 1.226 1.00 86.62 88 SER A O 1
ATOM 642 N N . VAL A 1 89 ? -3.779 10.419 1.287 1.00 88.19 89 VAL A N 1
ATOM 643 C CA . VAL A 1 89 ? -4.015 10.435 -0.166 1.00 88.19 89 VAL A CA 1
ATOM 644 C C . VAL A 1 89 ? -2.800 11.000 -0.899 1.00 88.19 89 VAL A C 1
ATOM 646 O O . VAL A 1 89 ? -2.360 10.406 -1.877 1.00 88.19 89 VAL A O 1
ATOM 649 N N . ALA A 1 90 ? -2.219 12.097 -0.408 1.00 88.88 90 ALA A N 1
ATOM 650 C CA . ALA A 1 90 ? -1.003 12.666 -0.985 1.00 88.88 90 ALA A CA 1
ATOM 651 C C . ALA A 1 90 ? 0.188 11.696 -0.885 1.00 88.88 90 ALA A C 1
ATOM 653 O O . ALA A 1 90 ? 0.937 11.537 -1.845 1.00 88.88 90 ALA A O 1
ATOM 654 N N . LEU A 1 91 ? 0.329 10.997 0.245 1.00 86.94 91 LEU A N 1
ATOM 655 C CA . LEU A 1 91 ? 1.382 9.999 0.441 1.00 86.94 91 LEU A CA 1
ATOM 656 C C . LEU A 1 91 ? 1.180 8.774 -0.468 1.00 86.94 91 LEU A C 1
ATOM 658 O O . LEU A 1 91 ? 2.145 8.262 -1.021 1.00 86.94 91 LEU A O 1
ATOM 662 N N . LEU A 1 92 ? -0.066 8.350 -0.700 1.00 88.25 92 LEU A N 1
ATOM 663 C CA . LEU A 1 92 ? -0.381 7.315 -1.687 1.00 88.25 92 LEU A CA 1
ATOM 664 C C . LEU A 1 92 ? -0.058 7.768 -3.116 1.00 88.25 92 LEU A C 1
ATOM 666 O O . LEU A 1 92 ? 0.504 6.995 -3.882 1.00 88.25 92 LEU A O 1
ATOM 670 N N . ALA A 1 93 ? -0.383 9.013 -3.471 1.00 88.06 93 ALA A N 1
ATOM 671 C CA . ALA A 1 93 ? -0.050 9.564 -4.781 1.00 88.06 93 ALA A CA 1
ATOM 672 C C . ALA A 1 93 ? 1.468 9.573 -5.017 1.00 88.06 93 ALA A C 1
ATOM 674 O O . ALA A 1 93 ? 1.906 9.211 -6.103 1.00 88.06 93 ALA A O 1
ATOM 675 N N . LEU A 1 94 ? 2.271 9.899 -3.996 1.00 86.06 94 LEU A N 1
ATOM 676 C CA . LEU A 1 94 ? 3.730 9.775 -4.074 1.00 86.06 94 LEU A CA 1
ATOM 677 C C . LEU A 1 94 ? 4.181 8.336 -4.339 1.00 86.06 94 LEU A C 1
ATOM 679 O O . LEU A 1 94 ? 5.000 8.129 -5.226 1.00 86.06 94 LEU A O 1
ATOM 683 N N . VAL A 1 95 ? 3.617 7.346 -3.639 1.00 84.94 95 VAL A N 1
ATOM 684 C CA . VAL A 1 95 ? 3.925 5.924 -3.885 1.00 84.94 95 VAL A CA 1
ATOM 685 C C . VAL A 1 95 ? 3.603 5.530 -5.328 1.00 84.94 95 VAL A C 1
ATOM 687 O O . VAL A 1 95 ? 4.390 4.840 -5.969 1.00 84.94 95 VAL A O 1
ATOM 690 N N . VAL A 1 96 ? 2.468 5.984 -5.862 1.00 85.81 96 VAL A N 1
ATOM 691 C CA . VAL A 1 96 ? 2.092 5.740 -7.262 1.00 85.81 96 VAL A CA 1
ATOM 692 C C . VAL A 1 96 ? 3.088 6.386 -8.219 1.00 85.81 96 VAL A C 1
ATOM 694 O O . VAL A 1 96 ? 3.555 5.727 -9.143 1.00 85.81 96 VAL A O 1
ATOM 697 N N . LEU A 1 97 ? 3.447 7.652 -7.992 1.00 85.25 97 LEU A N 1
ATOM 698 C CA . LEU A 1 97 ? 4.424 8.345 -8.830 1.00 85.25 9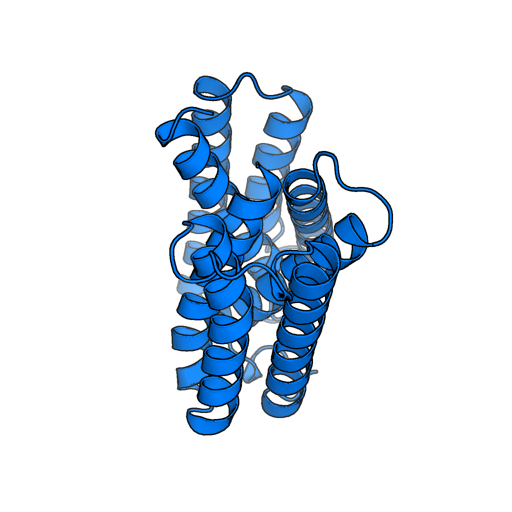7 LEU A CA 1
ATOM 699 C C . LEU A 1 97 ? 5.776 7.628 -8.823 1.00 85.25 97 LEU A C 1
ATOM 701 O O . LEU A 1 97 ? 6.361 7.457 -9.886 1.00 85.25 97 LEU A O 1
ATOM 705 N N . GLU A 1 98 ? 6.247 7.181 -7.657 1.00 81.88 98 GLU A N 1
ATOM 706 C CA . GLU A 1 98 ? 7.528 6.480 -7.536 1.00 81.88 98 GLU A CA 1
ATOM 707 C C . GLU A 1 98 ? 7.515 5.063 -8.111 1.00 81.88 98 GLU A C 1
ATOM 709 O O . GLU A 1 98 ? 8.539 4.599 -8.608 1.00 81.88 98 GLU A O 1
ATOM 714 N N . THR A 1 99 ? 6.380 4.370 -8.057 1.00 75.75 99 THR A N 1
ATOM 715 C CA . THR A 1 99 ? 6.228 3.043 -8.681 1.00 75.75 99 THR A CA 1
ATOM 716 C C . THR A 1 99 ? 6.030 3.127 -10.193 1.00 75.75 99 THR A C 1
ATOM 718 O O . THR A 1 99 ? 6.329 2.163 -10.885 1.00 75.75 99 THR A O 1
ATOM 721 N N . SER A 1 100 ? 5.593 4.283 -10.704 1.00 77.50 100 SER A N 1
ATOM 722 C CA . SER A 1 100 ? 5.327 4.514 -12.130 1.00 77.50 100 SER A CA 1
ATOM 723 C C . SER A 1 100 ? 6.420 5.328 -12.836 1.00 77.50 100 SER A C 1
ATOM 725 O O . SER A 1 100 ? 6.173 5.855 -13.924 1.00 77.50 100 SER A O 1
ATOM 727 N N . LEU A 1 101 ? 7.602 5.511 -12.233 1.00 71.06 101 LEU A N 1
ATOM 728 C CA . LEU A 1 101 ? 8.683 6.301 -12.833 1.00 71.06 101 LEU A CA 1
ATOM 729 C C . LEU A 1 101 ? 9.082 5.706 -14.195 1.00 71.06 101 LEU A C 1
ATOM 731 O O . LEU A 1 101 ? 9.683 4.645 -14.261 1.00 71.06 101 LEU A O 1
ATOM 735 N N . GLY A 1 102 ? 8.728 6.398 -15.284 1.00 65.06 102 GLY A N 1
ATOM 736 C CA . GLY A 1 102 ? 8.982 5.961 -16.666 1.00 65.06 102 GLY A CA 1
ATOM 737 C C . GLY A 1 102 ? 7.796 5.283 -17.367 1.00 65.06 102 GLY A C 1
ATOM 738 O O . GLY A 1 102 ? 7.816 5.132 -18.588 1.00 65.06 102 GLY A O 1
ATOM 739 N N . GLY A 1 103 ? 6.727 4.941 -16.642 1.00 64.75 103 GLY A N 1
ATOM 740 C CA . GLY A 1 103 ? 5.504 4.364 -17.203 1.00 64.75 103 GLY A CA 1
ATOM 741 C C . GLY A 1 103 ? 4.512 5.428 -17.686 1.00 64.75 103 GLY A C 1
ATOM 742 O O . GLY A 1 103 ? 4.237 6.403 -16.991 1.00 64.75 103 GLY A O 1
ATOM 743 N N . THR A 1 104 ? 3.910 5.232 -18.864 1.00 72.38 104 THR A N 1
ATOM 744 C CA . THR A 1 104 ? 2.801 6.072 -19.360 1.00 72.38 104 THR A CA 1
ATOM 745 C C . THR A 1 104 ? 1.593 5.224 -19.763 1.00 72.38 104 THR A C 1
ATOM 747 O O . THR A 1 104 ? 1.699 4.019 -20.004 1.00 72.38 104 THR A O 1
ATOM 750 N N . GLY A 1 105 ? 0.407 5.840 -19.794 1.00 79.88 105 GLY A N 1
ATOM 751 C CA . GLY A 1 105 ? -0.827 5.181 -20.225 1.00 79.88 105 GLY A CA 1
ATOM 752 C C . GLY A 1 105 ? -1.251 4.030 -19.307 1.00 79.88 105 GLY A C 1
ATOM 753 O O . GLY A 1 105 ? -1.573 4.241 -18.139 1.00 79.88 105 GLY A O 1
ATOM 754 N N . VAL A 1 106 ? -1.278 2.807 -19.846 1.00 77.81 106 VAL A N 1
ATOM 755 C CA . VAL A 1 106 ? -1.795 1.618 -19.144 1.00 77.81 106 VAL A CA 1
ATOM 756 C C . VAL A 1 106 ? -0.898 1.203 -17.972 1.00 77.81 106 VAL A C 1
ATOM 758 O O . VAL A 1 106 ? -1.426 0.791 -16.944 1.00 77.81 106 VAL A O 1
ATOM 761 N N . GLY A 1 107 ? 0.427 1.365 -18.079 1.00 73.94 107 GLY A N 1
ATOM 762 C CA . GLY A 1 107 ? 1.362 1.038 -16.990 1.00 73.94 107 GLY A CA 1
ATOM 763 C C . GLY A 1 107 ? 1.071 1.845 -15.723 1.00 73.94 107 GLY A C 1
ATOM 764 O O . GLY A 1 107 ? 0.790 1.270 -14.677 1.00 73.94 107 GLY A O 1
ATOM 765 N N . PHE A 1 108 ? 0.962 3.169 -15.867 1.00 80.31 108 PHE A N 1
ATOM 766 C CA . PHE A 1 108 ? 0.594 4.077 -14.777 1.00 80.31 108 PHE A CA 1
ATOM 767 C C . PHE A 1 108 ? -0.758 3.717 -14.137 1.00 80.31 108 PHE A C 1
ATOM 769 O O . PHE A 1 108 ? -0.913 3.773 -12.916 1.00 80.31 108 PHE A O 1
ATOM 776 N N . ALA A 1 109 ? -1.752 3.332 -14.946 1.00 81.25 109 ALA A N 1
ATOM 777 C CA . ALA A 1 109 ? -3.055 2.915 -14.433 1.00 81.25 109 ALA A CA 1
ATOM 778 C C . ALA A 1 109 ? -2.955 1.623 -13.604 1.00 81.25 109 ALA A C 1
ATOM 780 O O . ALA A 1 109 ? -3.570 1.531 -12.540 1.00 81.25 109 ALA A O 1
ATOM 781 N N . LEU A 1 110 ? -2.162 0.649 -14.059 1.00 77.25 110 LEU A N 1
ATOM 782 C CA . LEU A 1 110 ? -1.921 -0.599 -13.334 1.00 77.25 110 LEU A CA 1
ATOM 783 C C . LEU A 1 110 ? -1.176 -0.350 -12.019 1.00 77.25 110 LEU A C 1
ATOM 785 O O . LEU A 1 110 ? -1.607 -0.856 -10.984 1.00 77.25 110 LEU A O 1
ATOM 789 N N . ASP A 1 111 ? -0.126 0.471 -12.036 1.00 81.62 111 ASP A N 1
ATOM 790 C CA . ASP A 1 111 ? 0.647 0.831 -10.842 1.00 81.62 111 ASP A CA 1
ATOM 791 C C . ASP A 1 111 ? -0.215 1.591 -9.822 1.00 81.62 111 ASP A C 1
ATOM 793 O O . ASP A 1 111 ? -0.227 1.260 -8.633 1.00 81.62 111 ASP A O 1
ATOM 797 N N . SER A 1 112 ? -1.042 2.529 -10.295 1.00 83.00 112 SER A N 1
ATOM 798 C CA . SER A 1 112 ? -2.020 3.253 -9.470 1.00 83.00 112 SER A CA 1
ATOM 799 C C . SER A 1 112 ? -2.998 2.309 -8.777 1.00 83.00 112 SER A C 1
ATOM 801 O O . SER A 1 112 ? -3.223 2.396 -7.566 1.00 83.00 112 SER A O 1
ATOM 803 N N . VAL A 1 113 ? -3.589 1.397 -9.550 1.00 82.56 113 VAL A N 1
ATOM 804 C CA . VAL A 1 113 ? -4.568 0.422 -9.068 1.00 82.56 113 VAL A CA 1
ATOM 805 C C . VAL A 1 113 ? -3.933 -0.532 -8.058 1.00 82.56 113 VAL A C 1
ATOM 807 O O . VAL A 1 113 ? -4.519 -0.789 -7.001 1.00 82.56 113 VAL A O 1
ATOM 810 N N . PHE A 1 114 ? -2.730 -1.021 -8.351 1.00 80.19 114 PHE A N 1
ATOM 811 C CA . PHE A 1 114 ? -2.019 -1.954 -7.491 1.00 80.19 114 PHE A CA 1
ATOM 812 C C . PHE A 1 114 ? -1.609 -1.292 -6.168 1.00 80.19 114 PHE A C 1
ATOM 814 O O . PHE A 1 114 ? -1.906 -1.821 -5.094 1.00 80.19 114 PHE A O 1
ATOM 821 N N . ALA A 1 115 ? -1.007 -0.101 -6.213 1.00 84.50 115 ALA A N 1
ATOM 822 C CA . ALA A 1 115 ? -0.608 0.635 -5.015 1.00 84.50 115 ALA A CA 1
ATOM 823 C C . ALA A 1 115 ? -1.815 1.035 -4.152 1.00 84.50 115 ALA A C 1
ATOM 825 O O . ALA A 1 115 ? -1.795 0.854 -2.930 1.00 84.50 115 ALA A O 1
ATOM 826 N N . ALA A 1 116 ? -2.899 1.517 -4.771 1.00 84.50 116 ALA A N 1
ATOM 827 C CA . ALA A 1 116 ? -4.127 1.852 -4.055 1.00 84.50 116 ALA A CA 1
ATOM 828 C C . ALA A 1 116 ? -4.760 0.614 -3.406 1.00 84.50 116 ALA A C 1
ATOM 830 O O . ALA A 1 116 ? -5.125 0.652 -2.227 1.00 84.50 116 ALA A O 1
ATOM 831 N N . GLY A 1 117 ? -4.843 -0.500 -4.137 1.00 81.75 117 GLY A N 1
ATOM 832 C CA . GLY A 1 117 ? -5.336 -1.766 -3.604 1.00 81.75 117 GLY A CA 1
ATOM 833 C C . GLY A 1 117 ? -4.499 -2.260 -2.422 1.00 81.75 117 GLY A C 1
ATOM 834 O O . GLY A 1 117 ? -5.058 -2.660 -1.396 1.00 81.75 117 GLY A O 1
ATOM 835 N N . ALA A 1 118 ? -3.168 -2.186 -2.530 1.00 82.12 118 ALA A N 1
ATOM 836 C CA . ALA A 1 118 ? -2.248 -2.603 -1.475 1.00 82.12 118 ALA A CA 1
ATOM 837 C C . ALA A 1 118 ? -2.409 -1.740 -0.217 1.00 82.12 118 ALA A C 1
ATOM 839 O O . ALA A 1 118 ? -2.588 -2.276 0.879 1.00 82.12 118 ALA A O 1
ATOM 840 N N . ALA A 1 119 ? -2.457 -0.414 -0.371 1.00 86.50 119 ALA A N 1
ATOM 841 C CA . ALA A 1 119 ? -2.691 0.512 0.733 1.00 86.50 119 ALA A CA 1
ATOM 842 C C . ALA A 1 119 ? -4.027 0.230 1.441 1.00 86.50 119 ALA A C 1
ATOM 844 O O . ALA A 1 119 ? -4.085 0.152 2.671 1.00 86.50 119 ALA A O 1
ATOM 845 N N . VAL A 1 120 ? -5.105 0.000 0.687 1.00 83.88 120 VAL A N 1
ATOM 846 C CA . VAL A 1 120 ? -6.406 -0.372 1.262 1.00 83.88 120 VAL A CA 1
ATOM 847 C C . VAL A 1 120 ? -6.292 -1.680 2.055 1.00 83.88 120 VAL A C 1
ATOM 849 O O . VAL A 1 120 ? -6.760 -1.751 3.194 1.00 83.88 120 VAL A O 1
ATOM 852 N N . TRP A 1 121 ? -5.615 -2.698 1.520 1.00 81.44 121 TRP A N 1
ATOM 853 C CA . TRP A 1 121 ? -5.405 -3.962 2.230 1.00 81.44 121 TRP A CA 1
ATOM 854 C C . TRP A 1 121 ? -4.596 -3.785 3.523 1.00 81.44 121 TRP A C 1
ATOM 856 O O . TRP A 1 121 ? -4.961 -4.333 4.569 1.00 81.44 121 TRP A O 1
ATOM 866 N N . PHE A 1 122 ? -3.534 -2.979 3.492 1.00 82.94 122 PHE A N 1
ATOM 867 C CA . PHE A 1 122 ? -2.723 -2.669 4.669 1.00 82.94 122 PHE A CA 1
ATOM 868 C C . PHE A 1 122 ? -3.519 -1.926 5.744 1.00 82.94 122 PHE A C 1
ATOM 870 O O . PHE A 1 122 ? -3.440 -2.276 6.926 1.00 82.94 122 PHE A O 1
ATOM 877 N N . GLY A 1 123 ? -4.357 -0.963 5.355 1.00 81.44 123 GLY A N 1
ATOM 878 C CA . GLY A 1 123 ? -5.261 -0.287 6.285 1.00 81.44 123 GLY A CA 1
ATOM 879 C C . GLY A 1 123 ? -6.246 -1.258 6.951 1.00 81.44 123 GLY A C 1
ATOM 880 O O . GLY A 1 123 ? -6.440 -1.206 8.171 1.00 81.44 123 GLY A O 1
ATOM 881 N N . PHE A 1 124 ? -6.796 -2.214 6.193 1.00 78.12 124 PHE A N 1
ATOM 882 C CA . PHE A 1 124 ? -7.629 -3.280 6.756 1.00 78.12 124 PHE A CA 1
ATOM 883 C C . PHE A 1 124 ? -6.854 -4.200 7.699 1.00 78.12 124 PHE A C 1
ATOM 885 O O . PHE A 1 124 ? -7.389 -4.593 8.736 1.00 78.12 124 PHE A O 1
ATOM 892 N N . ALA A 1 125 ? -5.597 -4.516 7.398 1.00 79.25 125 ALA A N 1
ATOM 893 C CA . ALA A 1 125 ? -4.753 -5.318 8.278 1.00 79.25 125 ALA A CA 1
ATOM 894 C C . ALA A 1 125 ? -4.459 -4.616 9.620 1.00 79.25 125 ALA A C 1
ATOM 896 O O . ALA A 1 125 ? -4.384 -5.274 10.662 1.00 79.25 125 ALA A O 1
ATOM 897 N N . LEU A 1 126 ? -4.344 -3.282 9.606 1.00 78.31 126 LEU A N 1
ATOM 898 C CA . LEU A 1 126 ? -4.108 -2.438 10.784 1.00 78.31 126 LEU A CA 1
ATOM 899 C C . LEU A 1 126 ? -5.351 -2.286 11.678 1.00 78.31 126 LEU A C 1
ATOM 901 O O . LEU A 1 126 ? -5.260 -2.419 12.906 1.00 78.31 126 LEU A O 1
ATOM 905 N N . PHE A 1 127 ? -6.515 -2.000 11.090 1.00 76.38 127 PHE A N 1
ATOM 906 C CA . PHE A 1 127 ? -7.718 -1.636 11.854 1.00 76.38 127 PHE A CA 1
ATOM 907 C C . PHE A 1 127 ? -8.781 -2.730 11.924 1.00 76.38 127 PHE A C 1
ATOM 909 O O . PHE A 1 127 ? -9.589 -2.730 12.861 1.00 76.38 127 PHE A O 1
ATOM 916 N N . GLY A 1 128 ? -8.723 -3.700 11.017 1.00 70.06 128 GLY A N 1
ATOM 917 C CA . GLY A 1 128 ? -9.750 -4.709 10.815 1.00 70.06 128 GLY A CA 1
ATOM 918 C C . GLY A 1 128 ? -10.976 -4.142 10.084 1.00 70.06 128 GLY A C 1
ATOM 919 O O . GLY A 1 128 ? -11.288 -2.958 10.211 1.00 70.06 128 GLY A O 1
ATOM 920 N N . PRO A 1 129 ? -11.727 -4.983 9.359 1.00 62.41 129 PRO A N 1
ATOM 921 C CA . PRO A 1 129 ? -12.875 -4.540 8.563 1.00 62.41 129 PRO A CA 1
ATOM 922 C C . PRO A 1 129 ? -14.070 -4.054 9.393 1.00 62.41 129 PRO A C 1
ATOM 924 O O . PRO A 1 129 ? -14.886 -3.278 8.915 1.00 62.41 129 PRO A O 1
ATOM 927 N N . VAL A 1 130 ? -14.164 -4.473 10.657 1.00 57.09 130 VAL A N 1
ATOM 928 C CA . VAL A 1 130 ? -15.242 -4.059 11.573 1.00 57.09 130 VAL A CA 1
ATOM 929 C C . VAL A 1 130 ? -15.061 -2.612 12.048 1.00 57.09 130 VAL A C 1
ATOM 931 O O . VAL A 1 130 ? -16.037 -1.932 12.345 1.00 57.09 130 VAL A O 1
ATOM 934 N N . ALA A 1 131 ? -13.823 -2.104 12.085 1.00 57.00 131 ALA A N 1
ATOM 935 C CA . ALA A 1 131 ? -13.554 -0.719 12.475 1.00 57.00 131 ALA A CA 1
ATOM 936 C C . ALA A 1 131 ? -13.999 0.295 11.403 1.00 57.00 131 ALA A C 1
ATOM 938 O O . ALA A 1 131 ? -14.176 1.476 11.699 1.00 57.00 131 ALA A O 1
ATOM 939 N N . THR A 1 132 ? -14.205 -0.163 10.168 1.00 58.81 132 THR A N 1
ATOM 940 C CA . THR A 1 132 ? -14.685 0.632 9.038 1.00 58.81 132 THR A CA 1
ATOM 941 C C . THR A 1 132 ? -16.156 0.301 8.796 1.00 58.81 132 THR A C 1
ATOM 943 O O . THR A 1 132 ? -16.487 -0.449 7.881 1.00 58.81 132 THR A O 1
ATOM 946 N N . ALA A 1 133 ? -17.045 0.841 9.633 1.00 53.19 133 ALA A N 1
ATOM 947 C CA . ALA A 1 133 ? -18.485 0.535 9.671 1.00 53.19 133 ALA A CA 1
ATOM 948 C C . ALA A 1 133 ? -19.241 0.639 8.321 1.00 53.19 133 ALA A C 1
ATOM 950 O O . ALA A 1 133 ? -20.382 0.207 8.219 1.00 53.19 133 ALA A O 1
ATOM 951 N N . ALA A 1 134 ? -18.612 1.191 7.281 1.00 59.09 134 ALA A N 1
ATOM 952 C CA . ALA A 1 134 ? -19.178 1.367 5.951 1.00 59.09 134 ALA A CA 1
ATOM 953 C C . ALA A 1 134 ? -18.948 0.188 4.983 1.00 59.09 134 ALA A C 1
ATOM 955 O O . ALA A 1 134 ? -19.499 0.216 3.885 1.00 59.09 134 ALA A O 1
ATOM 956 N N . VAL A 1 135 ? -18.127 -0.821 5.317 1.00 60.53 135 VAL A N 1
ATOM 957 C CA . VAL A 1 135 ? -17.626 -1.761 4.297 1.00 60.53 135 VAL A CA 1
ATOM 958 C C . VAL A 1 135 ? -17.743 -3.228 4.700 1.00 60.53 135 VAL A C 1
ATOM 960 O O . VAL A 1 135 ? -17.284 -3.642 5.762 1.00 60.53 135 VAL A O 1
ATOM 963 N N . ARG A 1 136 ? -18.328 -4.044 3.811 1.00 65.94 136 ARG A N 1
ATOM 964 C CA . ARG A 1 136 ? -18.411 -5.499 3.985 1.00 65.94 136 ARG A CA 1
ATOM 965 C C . ARG A 1 136 ? -17.054 -6.144 3.641 1.00 65.94 136 ARG A C 1
ATOM 967 O O . ARG A 1 136 ? -16.644 -6.060 2.484 1.00 65.94 136 ARG A O 1
ATOM 974 N N . PRO A 1 137 ? -16.381 -6.826 4.589 1.00 65.69 137 PRO A N 1
ATOM 975 C CA . PRO A 1 137 ? -15.036 -7.370 4.386 1.00 65.69 137 PRO A CA 1
ATOM 976 C C . PRO A 1 137 ? -14.910 -8.336 3.208 1.00 65.69 137 PRO A C 1
ATOM 978 O O . PRO A 1 137 ? -14.021 -8.183 2.377 1.00 65.69 137 PRO A O 1
ATOM 981 N N . GLY A 1 138 ? -15.803 -9.329 3.142 1.00 66.94 138 GLY A N 1
ATOM 982 C CA . GLY A 1 138 ? -15.728 -10.409 2.155 1.00 66.94 138 GLY A CA 1
ATOM 983 C C . GLY A 1 138 ? -15.780 -9.902 0.712 1.00 66.94 138 GLY A C 1
ATOM 984 O O . GLY A 1 138 ? -14.830 -10.136 -0.030 1.00 66.94 138 GLY A O 1
ATOM 985 N N . PRO A 1 139 ? -16.830 -9.154 0.321 1.00 72.38 139 PRO A N 1
ATOM 986 C CA . PRO A 1 139 ? -16.927 -8.574 -1.015 1.00 72.38 139 PRO A CA 1
ATOM 987 C C . PRO A 1 139 ? -15.724 -7.706 -1.379 1.00 72.38 139 PRO A C 1
ATOM 989 O O . PRO A 1 139 ? -15.221 -7.822 -2.488 1.00 72.38 139 PRO A O 1
ATOM 992 N N . LEU A 1 140 ? -15.213 -6.899 -0.441 1.00 69.94 140 LEU A N 1
ATOM 993 C CA . LEU A 1 140 ? -14.067 -6.040 -0.723 1.00 69.94 140 LEU A CA 1
ATOM 994 C C . LEU A 1 140 ? -12.775 -6.840 -0.941 1.00 69.94 140 LEU A C 1
ATOM 996 O O . LEU A 1 140 ? -12.004 -6.524 -1.845 1.00 69.94 140 LEU A O 1
ATOM 1000 N N . ALA A 1 141 ? -12.538 -7.886 -0.146 1.00 67.19 141 ALA A N 1
ATOM 1001 C CA . ALA A 1 141 ? -11.387 -8.765 -0.342 1.00 67.19 141 ALA A CA 1
ATOM 1002 C C . ALA A 1 141 ? -11.447 -9.474 -1.704 1.00 67.19 141 ALA A C 1
ATOM 1004 O O . ALA A 1 141 ? -10.425 -9.583 -2.374 1.00 67.19 141 ALA A O 1
ATOM 1005 N N . ILE A 1 142 ? -12.644 -9.887 -2.136 1.00 67.94 142 ILE A N 1
ATOM 1006 C CA . ILE A 1 142 ? -12.866 -10.484 -3.459 1.00 67.94 142 ILE A CA 1
ATOM 1007 C C . ILE A 1 142 ? -12.608 -9.457 -4.562 1.00 67.94 142 ILE A C 1
ATOM 1009 O O . ILE A 1 142 ? -11.896 -9.767 -5.512 1.00 67.94 142 ILE A O 1
ATOM 1013 N N . THR A 1 143 ? -13.129 -8.232 -4.437 1.00 74.00 143 THR A N 1
ATOM 1014 C CA . THR A 1 143 ? -12.904 -7.194 -5.453 1.00 74.00 143 THR A CA 1
ATOM 1015 C C . THR A 1 143 ? -11.441 -6.784 -5.532 1.00 74.00 143 THR A C 1
ATOM 1017 O O . THR A 1 143 ? -10.930 -6.648 -6.633 1.00 74.00 143 THR A O 1
ATOM 1020 N N . LEU A 1 144 ? -10.745 -6.632 -4.397 1.00 69.38 144 LEU A N 1
ATOM 1021 C CA . LEU A 1 144 ? -9.313 -6.316 -4.388 1.00 69.38 144 LEU A CA 1
ATOM 1022 C C . LEU A 1 144 ? -8.482 -7.470 -4.943 1.00 69.38 144 LEU A C 1
ATOM 1024 O O . LEU A 1 144 ? -7.601 -7.238 -5.761 1.00 69.38 144 LEU A O 1
ATOM 1028 N N . GLY A 1 145 ? -8.787 -8.708 -4.544 1.00 68.06 145 GLY A N 1
ATOM 1029 C CA . GLY A 1 145 ? -8.155 -9.899 -5.102 1.00 68.06 145 GLY A CA 1
ATOM 1030 C C . GLY A 1 145 ? -8.328 -9.955 -6.618 1.00 68.06 145 GLY A C 1
ATOM 1031 O O . GLY A 1 145 ? -7.341 -10.019 -7.339 1.00 68.06 145 GLY A O 1
ATOM 1032 N N . GLY A 1 146 ? -9.563 -9.830 -7.110 1.00 67.62 146 GLY A N 1
ATOM 1033 C CA . GLY A 1 146 ? -9.858 -9.790 -8.543 1.00 67.62 146 GLY A CA 1
ATOM 1034 C C . GLY A 1 146 ? -9.140 -8.650 -9.266 1.00 67.62 146 GLY A C 1
ATOM 1035 O O . GLY A 1 146 ? -8.584 -8.865 -10.337 1.00 67.62 146 GLY A O 1
ATOM 1036 N N . LEU A 1 147 ? -9.076 -7.465 -8.658 1.00 73.44 147 LEU A N 1
ATOM 1037 C CA . LEU A 1 147 ? -8.368 -6.306 -9.200 1.00 73.44 147 LEU A CA 1
ATOM 1038 C C . LEU A 1 147 ? -6.864 -6.574 -9.344 1.00 73.44 147 LEU A C 1
ATOM 1040 O O . LEU A 1 147 ? -6.301 -6.301 -10.400 1.00 73.44 147 LEU A O 1
ATOM 1044 N N . PHE A 1 148 ? -6.225 -7.161 -8.328 1.00 69.75 148 PHE A N 1
ATOM 1045 C CA . PHE A 1 148 ? -4.815 -7.548 -8.402 1.00 69.75 148 PHE A CA 1
ATOM 1046 C C . PHE A 1 148 ? -4.564 -8.621 -9.459 1.00 69.75 148 PHE A C 1
ATOM 1048 O O . PHE A 1 148 ? -3.570 -8.551 -10.175 1.00 69.75 148 PHE A O 1
ATOM 1055 N N . VAL A 1 149 ? -5.472 -9.591 -9.587 1.00 69.19 149 VAL A N 1
ATOM 1056 C CA . VAL A 1 149 ? -5.376 -10.647 -10.602 1.00 69.19 149 VAL A CA 1
ATOM 1057 C C . VAL A 1 149 ? -5.481 -10.063 -12.003 1.00 69.19 149 VAL A C 1
ATOM 1059 O O . VAL A 1 149 ? -4.645 -10.369 -12.847 1.00 69.19 149 VAL A O 1
ATOM 1062 N N . VAL A 1 150 ? -6.465 -9.197 -12.249 1.00 74.00 150 VAL A N 1
ATOM 1063 C CA . VAL A 1 150 ? -6.636 -8.528 -13.544 1.00 74.00 150 VAL A CA 1
ATOM 1064 C C . VAL A 1 150 ? -5.435 -7.636 -13.845 1.00 74.00 150 VAL A C 1
ATOM 1066 O O . VAL A 1 150 ? -4.922 -7.672 -14.963 1.00 74.00 150 VAL A O 1
ATOM 1069 N N . ALA A 1 151 ? -4.939 -6.884 -12.860 1.00 68.06 151 ALA A N 1
ATOM 1070 C CA . ALA A 1 151 ? -3.769 -6.033 -13.038 1.00 68.06 151 ALA A CA 1
ATOM 1071 C C . ALA A 1 151 ? -2.508 -6.853 -13.363 1.00 68.06 151 ALA A C 1
ATOM 1073 O O . ALA A 1 151 ? -1.792 -6.538 -14.315 1.00 68.06 151 ALA A O 1
ATOM 1074 N N . GLY A 1 152 ? -2.284 -7.948 -12.632 1.00 68.31 152 GLY A N 1
ATOM 1075 C CA . GLY A 1 152 ? -1.192 -8.888 -12.877 1.00 68.31 152 GLY A CA 1
ATOM 1076 C C . GLY A 1 152 ? -1.288 -9.560 -14.243 1.00 68.31 152 GLY A C 1
ATOM 1077 O O . GLY A 1 152 ? -0.311 -9.571 -14.988 1.00 68.31 152 GLY A O 1
ATOM 1078 N N . ALA A 1 153 ? -2.468 -10.064 -14.608 1.00 69.00 153 ALA A N 1
ATOM 1079 C CA . ALA A 1 153 ? -2.706 -10.704 -15.900 1.00 69.00 153 ALA A CA 1
ATOM 1080 C C . ALA A 1 153 ? -2.504 -9.727 -17.066 1.00 69.00 153 ALA A C 1
ATOM 1082 O O . ALA A 1 153 ? -1.899 -10.085 -18.073 1.00 69.00 153 ALA A O 1
ATOM 1083 N N . THR A 1 154 ? -2.953 -8.478 -16.912 1.00 70.56 154 THR A N 1
ATOM 1084 C CA . THR A 1 154 ? -2.749 -7.431 -17.920 1.00 70.56 154 THR A CA 1
ATOM 1085 C C . THR A 1 154 ? -1.264 -7.109 -18.071 1.00 70.56 154 THR A C 1
ATOM 1087 O O . THR A 1 154 ? -0.765 -7.090 -19.193 1.00 70.56 154 THR A O 1
ATOM 1090 N N . ARG A 1 155 ? -0.521 -6.934 -16.967 1.00 70.25 155 ARG A N 1
ATOM 1091 C CA . ARG A 1 155 ? 0.935 -6.696 -17.023 1.00 70.25 155 ARG A CA 1
ATOM 1092 C C . ARG A 1 155 ? 1.689 -7.879 -17.634 1.00 70.25 155 ARG A C 1
ATOM 1094 O O . ARG A 1 155 ? 2.598 -7.658 -18.424 1.00 70.25 155 ARG A O 1
ATOM 1101 N N . PHE A 1 156 ? 1.290 -9.114 -17.330 1.00 68.06 156 PHE A N 1
ATOM 1102 C CA . PHE A 1 156 ? 1.859 -10.323 -17.935 1.00 68.06 156 PHE A CA 1
ATOM 1103 C C . PHE A 1 156 ? 1.571 -10.434 -19.439 1.00 68.06 156 PHE A C 1
ATOM 1105 O O . PHE A 1 156 ? 2.445 -10.827 -20.207 1.00 68.06 156 PHE A O 1
ATOM 1112 N N . GLY A 1 157 ? 0.362 -10.071 -19.874 1.00 68.38 157 GLY A N 1
ATOM 1113 C CA . GLY A 1 157 ? 0.023 -10.024 -21.296 1.00 68.38 157 GLY A CA 1
ATOM 1114 C C . GLY A 1 157 ? 0.815 -8.948 -22.040 1.00 68.38 157 GLY A C 1
ATOM 1115 O O . GLY A 1 157 ? 1.323 -9.198 -23.131 1.00 68.38 157 GLY A O 1
ATOM 1116 N N . LEU A 1 158 ? 0.966 -7.770 -21.429 1.00 71.19 158 LEU A N 1
ATOM 1117 C CA . LEU A 1 158 ? 1.694 -6.641 -22.010 1.00 71.19 158 LEU A CA 1
ATOM 1118 C C . LEU A 1 158 ? 3.214 -6.837 -22.021 1.00 71.19 158 LEU A C 1
ATOM 1120 O O . LEU A 1 158 ? 3.877 -6.288 -22.895 1.00 71.19 158 LEU A O 1
ATOM 1124 N N . SER A 1 159 ? 3.775 -7.619 -21.094 1.00 65.81 159 SER A N 1
ATOM 1125 C CA . SER A 1 159 ? 5.221 -7.863 -21.039 1.00 65.81 159 SER A CA 1
ATOM 1126 C C . SER A 1 159 ? 5.732 -8.769 -22.163 1.00 65.81 159 SER A C 1
ATOM 1128 O O . SER A 1 159 ? 6.941 -8.910 -22.322 1.00 65.81 159 SER A O 1
ATOM 1130 N N . GLY A 1 160 ? 4.845 -9.425 -22.925 1.00 63.81 160 GLY A N 1
ATOM 1131 C CA . GLY A 1 160 ? 5.221 -10.357 -23.996 1.00 63.81 160 GLY A CA 1
ATOM 1132 C C . GLY A 1 160 ? 5.878 -11.656 -23.505 1.00 63.81 160 GLY A C 1
ATOM 1133 O O . GLY A 1 160 ? 6.108 -12.568 -24.298 1.00 63.81 160 GLY A O 1
ATOM 1134 N N . LEU A 1 161 ? 6.121 -11.784 -22.194 1.00 60.38 161 LEU A N 1
ATOM 1135 C CA . LEU A 1 161 ? 6.787 -12.930 -21.574 1.00 60.38 161 LEU A CA 1
ATOM 1136 C C . LEU A 1 161 ? 5.935 -14.199 -21.621 1.00 60.38 161 LEU A C 1
ATOM 1138 O O . LEU A 1 161 ? 6.493 -15.288 -21.587 1.00 60.38 161 LEU A O 1
ATOM 1142 N N . GLY A 1 162 ? 4.609 -14.077 -21.754 1.00 55.59 162 GLY A N 1
ATOM 1143 C CA . GLY A 1 162 ? 3.661 -15.198 -21.757 1.00 55.59 162 GLY A CA 1
ATOM 1144 C C . GLY A 1 162 ? 3.904 -16.288 -22.803 1.00 55.59 162 GLY A C 1
ATOM 1145 O O . GLY A 1 162 ? 3.433 -17.410 -22.624 1.00 55.59 162 GLY A O 1
ATOM 1146 N N . PHE A 1 163 ? 4.657 -15.982 -23.860 1.00 55.88 163 PHE A N 1
ATOM 1147 C CA . PHE A 1 163 ? 4.978 -16.916 -24.942 1.00 55.88 163 PHE A CA 1
ATOM 1148 C C . PHE A 1 163 ? 6.458 -17.321 -24.992 1.00 55.88 163 PHE A C 1
ATOM 1150 O O . PHE A 1 163 ? 6.835 -18.135 -25.839 1.00 55.88 163 PHE A O 1
ATOM 1157 N N . ASP A 1 164 ? 7.301 -16.805 -24.091 1.00 58.88 164 ASP A N 1
ATOM 1158 C CA . ASP A 1 164 ? 8.712 -17.180 -24.036 1.00 58.88 164 ASP A CA 1
ATOM 1159 C C . ASP A 1 164 ? 8.898 -18.445 -23.181 1.00 58.88 164 ASP A C 1
ATOM 1161 O O . ASP A 1 164 ? 8.545 -18.502 -22.001 1.00 58.88 164 ASP A O 1
ATOM 1165 N N . ARG A 1 165 ? 9.505 -19.486 -23.766 1.00 55.59 165 ARG A N 1
ATOM 1166 C CA . ARG A 1 165 ? 9.797 -20.767 -23.090 1.00 55.59 165 ARG A CA 1
ATOM 1167 C C . ARG A 1 165 ? 10.751 -20.609 -21.900 1.00 55.59 165 ARG A C 1
ATOM 1169 O O . ARG A 1 165 ? 10.926 -21.553 -21.132 1.00 55.59 165 ARG A O 1
ATOM 1176 N N . ARG A 1 166 ? 11.365 -19.434 -21.741 1.00 54.25 166 ARG A N 1
ATOM 1177 C CA . ARG A 1 166 ? 12.290 -19.098 -20.650 1.00 54.25 166 ARG A CA 1
ATOM 1178 C C . ARG A 1 166 ? 11.606 -18.630 -19.365 1.00 54.25 166 ARG A C 1
ATOM 1180 O O . ARG A 1 166 ? 12.305 -18.460 -18.369 1.00 54.25 166 ARG A O 1
ATOM 1187 N N . LEU A 1 167 ? 10.276 -18.510 -19.349 1.00 50.47 167 LEU A N 1
ATOM 1188 C CA . LEU A 1 167 ? 9.457 -18.060 -18.212 1.00 50.47 167 LEU A CA 1
ATOM 1189 C C . LEU A 1 167 ? 9.780 -18.718 -16.858 1.00 50.47 167 LEU A C 1
ATOM 1191 O O . LEU A 1 167 ? 9.708 -18.061 -15.826 1.00 50.47 167 LEU A O 1
ATOM 1195 N N . GLY A 1 168 ? 10.144 -20.003 -16.850 1.00 51.53 168 GLY A N 1
ATOM 1196 C CA . GLY A 1 168 ? 10.516 -20.723 -15.624 1.00 51.53 168 GLY A CA 1
ATOM 1197 C C . GLY A 1 168 ? 11.995 -20.615 -15.237 1.00 51.53 168 GLY A C 1
ATOM 1198 O O . GLY A 1 168 ? 12.389 -21.122 -14.193 1.00 51.53 168 GLY A O 1
ATOM 1199 N N . THR A 1 169 ? 12.820 -20.002 -16.085 1.00 52.78 169 THR A N 1
ATOM 1200 C CA . THR A 1 169 ? 14.288 -19.985 -15.961 1.00 52.78 169 THR A CA 1
ATOM 1201 C C . THR A 1 169 ? 14.863 -18.587 -15.747 1.00 52.78 169 THR A C 1
ATOM 1203 O O . THR A 1 169 ? 15.965 -18.463 -15.218 1.00 52.78 169 THR A O 1
ATOM 1206 N N . THR A 1 170 ? 14.137 -17.533 -16.128 1.00 55.47 170 THR A N 1
ATOM 1207 C CA . THR A 1 170 ? 14.533 -16.139 -15.897 1.00 55.47 170 THR A CA 1
ATOM 1208 C C . THR A 1 170 ? 13.906 -15.589 -14.618 1.00 55.47 170 THR A C 1
ATOM 1210 O O . THR A 1 170 ? 12.733 -15.826 -14.328 1.00 55.47 170 THR A O 1
ATOM 1213 N N . VAL A 1 171 ? 14.691 -14.817 -13.856 1.00 54.06 171 VAL A N 1
ATOM 1214 C CA . VAL A 1 171 ? 14.257 -14.168 -12.603 1.00 54.06 171 VAL A CA 1
ATOM 1215 C C . VAL A 1 171 ? 13.006 -13.317 -12.837 1.00 54.06 171 VAL A C 1
ATOM 1217 O O . VAL A 1 171 ? 12.040 -13.433 -12.091 1.00 54.06 171 VAL A O 1
ATOM 1220 N N . SER A 1 172 ? 12.969 -12.561 -13.934 1.00 50.75 172 SER A N 1
ATOM 1221 C CA . SER A 1 172 ? 11.818 -11.761 -14.357 1.00 50.75 172 SER A CA 1
ATOM 1222 C C . SER A 1 172 ? 10.561 -12.604 -14.622 1.00 50.75 172 SER A C 1
ATOM 1224 O O . SER A 1 172 ? 9.471 -12.231 -14.194 1.00 50.75 172 SER A O 1
ATOM 1226 N N . GLY A 1 173 ? 10.690 -13.790 -15.225 1.00 52.09 173 GLY A N 1
ATOM 1227 C CA . GLY A 1 173 ? 9.569 -14.715 -15.431 1.00 52.09 173 GLY A CA 1
ATOM 1228 C C . GLY A 1 173 ? 8.985 -15.250 -14.118 1.00 52.09 173 GLY A C 1
ATOM 1229 O O . GLY A 1 173 ? 7.768 -15.235 -13.924 1.00 52.09 173 GLY A O 1
ATOM 1230 N N . VAL A 1 174 ? 9.848 -15.626 -13.170 1.00 56.84 174 VAL A N 1
ATOM 1231 C CA . VAL A 1 174 ? 9.442 -16.081 -11.828 1.00 56.84 174 VAL A CA 1
ATOM 1232 C C . VAL A 1 174 ? 8.787 -14.955 -11.027 1.00 56.84 174 VAL A C 1
ATOM 1234 O O . VAL A 1 174 ? 7.780 -15.192 -10.362 1.00 56.84 174 VAL A O 1
ATOM 1237 N N . VAL A 1 175 ? 9.310 -13.729 -11.112 1.00 57.69 175 VAL A N 1
ATOM 1238 C CA . VAL A 1 175 ? 8.742 -12.558 -10.427 1.00 57.69 175 VAL A CA 1
ATOM 1239 C C . VAL A 1 175 ? 7.362 -12.217 -10.987 1.00 57.69 175 VAL A C 1
ATOM 1241 O O . VAL A 1 175 ? 6.443 -11.980 -10.205 1.00 57.69 175 VAL A O 1
ATOM 1244 N N . VAL A 1 176 ? 7.158 -12.271 -12.306 1.00 57.41 176 VAL A N 1
ATOM 1245 C CA . VAL A 1 176 ? 5.836 -12.007 -12.897 1.00 57.41 176 VAL A CA 1
ATOM 1246 C C . VAL A 1 176 ? 4.829 -13.108 -12.548 1.00 57.41 176 VAL A C 1
ATOM 1248 O O . VAL A 1 176 ? 3.687 -12.810 -12.196 1.00 57.41 176 VAL A O 1
ATOM 1251 N N . VAL A 1 177 ? 5.243 -14.378 -12.557 1.00 57.12 177 VAL A N 1
ATOM 1252 C CA . VAL A 1 177 ? 4.388 -15.484 -12.094 1.00 57.12 177 VAL A CA 1
ATOM 1253 C C . VAL A 1 177 ? 4.055 -15.322 -10.611 1.00 57.12 177 VAL A C 1
ATOM 1255 O O . VAL A 1 177 ? 2.893 -15.445 -10.238 1.00 57.12 177 VAL A O 1
ATOM 1258 N N . ALA A 1 178 ? 5.025 -14.973 -9.766 1.00 58.84 178 ALA A N 1
ATOM 1259 C CA . ALA A 1 178 ? 4.790 -14.689 -8.353 1.00 58.84 178 ALA A CA 1
ATOM 1260 C C . ALA A 1 178 ? 3.817 -13.513 -8.169 1.00 58.84 178 ALA A C 1
ATOM 1262 O O . ALA A 1 178 ? 2.908 -13.603 -7.352 1.00 58.84 178 ALA A O 1
ATOM 1263 N N . VAL A 1 179 ? 3.938 -12.455 -8.968 1.00 57.12 179 VAL A N 1
ATOM 1264 C CA . VAL A 1 179 ? 3.036 -11.294 -8.974 1.00 57.12 179 VAL A CA 1
ATOM 1265 C C . VAL A 1 179 ? 1.599 -11.651 -9.366 1.00 57.12 179 VAL A C 1
ATOM 1267 O O . VAL A 1 179 ? 0.674 -11.032 -8.853 1.00 57.12 179 VAL A O 1
ATOM 1270 N N . VAL A 1 180 ? 1.380 -12.641 -10.234 1.00 56.72 180 VAL A N 1
ATOM 1271 C CA . VAL A 1 180 ? 0.028 -13.099 -10.614 1.00 56.72 180 VAL A CA 1
ATOM 1272 C C . VAL A 1 180 ? -0.514 -14.128 -9.615 1.00 56.72 180 VAL A C 1
ATOM 1274 O O . VAL A 1 180 ? -1.687 -14.091 -9.236 1.00 56.72 180 VAL A O 1
ATOM 1277 N N . VAL A 1 181 ? 0.341 -15.039 -9.152 1.00 56.97 181 VAL A N 1
ATOM 1278 C CA . VAL A 1 181 ? -0.038 -16.176 -8.305 1.00 56.97 181 VAL A CA 1
ATOM 1279 C C . VAL A 1 181 ? -0.183 -15.774 -6.838 1.00 56.97 181 VAL A C 1
ATOM 1281 O O . VAL A 1 181 ? -1.111 -16.247 -6.184 1.00 56.97 181 VAL A O 1
ATOM 1284 N N . LEU A 1 182 ? 0.652 -14.880 -6.294 1.00 56.56 182 LEU A N 1
ATOM 1285 C CA . LEU A 1 182 ? 0.515 -14.450 -4.895 1.00 56.56 182 LEU A CA 1
ATOM 1286 C C . LEU A 1 182 ? -0.837 -13.785 -4.620 1.00 56.56 182 LEU A C 1
ATOM 1288 O O . LEU A 1 182 ? -1.465 -14.167 -3.635 1.00 56.56 182 LEU A O 1
ATOM 1292 N N . PRO A 1 183 ? -1.338 -12.841 -5.439 1.00 53.00 183 PRO A N 1
ATOM 1293 C CA . PRO A 1 183 ? -2.654 -12.257 -5.213 1.00 53.00 183 PRO A CA 1
ATOM 1294 C C . PRO A 1 183 ? -3.795 -13.267 -5.350 1.00 53.00 183 PRO A C 1
ATOM 1296 O O . PRO A 1 183 ? -4.768 -13.164 -4.605 1.00 53.00 183 PRO A O 1
ATOM 1299 N N . LEU A 1 184 ? -3.665 -14.277 -6.222 1.00 55.47 184 LEU A N 1
ATOM 1300 C CA . LEU A 1 184 ? -4.609 -15.402 -6.301 1.00 55.47 184 LEU A CA 1
ATOM 1301 C C . LEU A 1 184 ? -4.607 -16.227 -5.011 1.00 55.47 184 LEU A C 1
ATOM 1303 O O . LEU A 1 184 ? -5.668 -16.523 -4.462 1.00 55.47 184 LEU A O 1
ATOM 1307 N N . VAL A 1 185 ? -3.422 -16.563 -4.497 1.00 57.22 185 VAL A N 1
ATOM 1308 C CA . VAL A 1 185 ? -3.256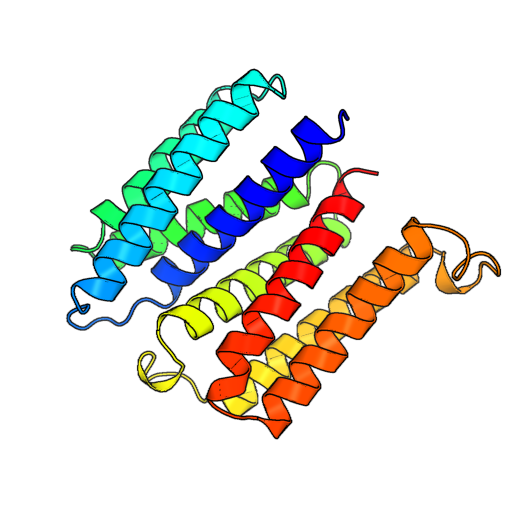 -17.339 -3.260 1.00 57.22 185 VAL A CA 1
ATOM 1309 C C . VAL A 1 185 ? -3.740 -16.540 -2.051 1.00 57.22 185 VAL A C 1
ATOM 1311 O O . VAL A 1 185 ? -4.452 -17.078 -1.206 1.00 57.22 185 VAL A O 1
ATOM 1314 N N . VAL A 1 186 ? -3.434 -15.243 -1.982 1.00 56.09 186 VAL A N 1
ATOM 1315 C CA . VAL A 1 186 ? -3.901 -14.350 -0.914 1.00 56.09 186 VAL A CA 1
ATOM 1316 C C . VAL A 1 186 ? -5.405 -14.119 -0.995 1.00 56.09 186 VAL A C 1
ATOM 1318 O O . VAL A 1 186 ? -6.070 -14.181 0.035 1.00 56.09 186 VAL A O 1
ATOM 1321 N N . GLY A 1 187 ? -5.957 -13.886 -2.186 1.00 54.06 187 GLY A N 1
ATOM 1322 C CA . GLY A 1 187 ? -7.396 -13.746 -2.402 1.00 54.06 187 GLY A CA 1
ATOM 1323 C C . GLY A 1 187 ? -8.149 -15.025 -2.033 1.00 54.06 187 GLY A C 1
ATOM 1324 O O . GLY A 1 187 ? -9.143 -14.969 -1.310 1.00 54.06 187 GLY A O 1
ATOM 1325 N N . GLY A 1 188 ? -7.623 -16.187 -2.428 1.00 50.41 188 GLY A N 1
ATOM 1326 C CA . GLY A 1 188 ? -8.153 -17.496 -2.046 1.00 50.41 188 GLY A CA 1
ATOM 1327 C C . GLY A 1 188 ? -8.089 -17.738 -0.535 1.00 50.41 188 GLY A C 1
ATOM 1328 O O . GLY A 1 188 ? -9.095 -18.089 0.084 1.00 50.41 188 GLY A O 1
ATOM 1329 N N . LEU A 1 189 ? -6.947 -17.461 0.100 1.00 50.75 189 LEU A N 1
ATOM 1330 C CA . LEU A 1 189 ? -6.793 -17.554 1.556 1.00 50.75 189 LEU A CA 1
ATOM 1331 C C . LEU A 1 189 ? -7.688 -16.548 2.297 1.00 50.75 189 LEU A C 1
ATOM 1333 O O . LEU A 1 189 ? -8.198 -16.875 3.368 1.00 50.75 189 LEU A O 1
ATOM 1337 N N . ALA A 1 190 ? -7.926 -15.360 1.733 1.00 52.31 190 ALA A N 1
ATOM 1338 C CA . ALA A 1 190 ? -8.839 -14.347 2.264 1.00 52.31 190 ALA A CA 1
ATOM 1339 C C . ALA A 1 190 ? -10.294 -14.820 2.294 1.00 52.31 190 ALA A C 1
ATOM 1341 O O . ALA A 1 190 ? -10.992 -14.610 3.292 1.00 52.31 190 ALA A O 1
ATOM 1342 N N . VAL A 1 191 ? -10.723 -15.517 1.242 1.00 53.62 191 VAL A N 1
ATOM 1343 C CA . VAL A 1 191 ? -12.051 -16.134 1.155 1.00 53.62 191 VAL A CA 1
ATOM 1344 C C . VAL A 1 191 ? -12.197 -17.284 2.162 1.00 53.62 191 VAL A C 1
ATOM 1346 O O . VAL A 1 191 ? -13.247 -17.409 2.795 1.00 53.62 191 VAL A O 1
ATOM 1349 N N . VAL A 1 192 ? -11.142 -18.078 2.381 1.00 50.12 192 VAL A N 1
ATOM 1350 C CA . VAL A 1 192 ? -11.190 -19.279 3.238 1.00 50.12 192 VAL A CA 1
ATOM 1351 C C . VAL A 1 192 ? -11.002 -18.971 4.735 1.00 50.12 192 VAL A C 1
ATOM 1353 O O . VAL A 1 192 ? -11.713 -19.528 5.571 1.00 50.12 192 VAL A O 1
ATOM 1356 N N . LEU A 1 193 ? -10.086 -18.071 5.116 1.00 50.69 193 LEU A N 1
ATOM 1357 C CA . LEU A 1 193 ? -9.644 -17.886 6.516 1.00 50.69 193 LEU A CA 1
ATOM 1358 C C . LEU A 1 193 ? -10.291 -16.689 7.254 1.00 50.69 193 LEU A C 1
ATOM 1360 O O . LEU A 1 193 ? -9.948 -16.409 8.412 1.00 50.69 193 LEU A O 1
ATOM 1364 N N . ARG A 1 194 ? -11.222 -15.965 6.612 1.00 61.75 194 ARG A N 1
ATOM 1365 C CA . ARG A 1 194 ? -11.985 -14.827 7.175 1.00 61.75 194 ARG A CA 1
ATOM 1366 C C . ARG A 1 194 ? -11.101 -13.799 7.920 1.00 61.75 194 ARG A C 1
ATOM 1368 O O . ARG A 1 194 ? -10.279 -13.121 7.319 1.00 61.75 194 ARG A O 1
ATOM 1375 N N . ALA A 1 195 ? -11.259 -13.639 9.239 1.00 52.94 195 ALA A N 1
ATOM 1376 C CA . ALA A 1 195 ? -10.638 -12.553 10.011 1.00 52.94 195 ALA A CA 1
ATOM 1377 C C . ALA A 1 195 ? -9.115 -12.700 10.215 1.00 52.94 195 ALA A C 1
ATOM 1379 O O . ALA A 1 195 ? -8.408 -11.693 10.263 1.00 52.94 195 ALA A O 1
ATOM 1380 N N . ARG A 1 196 ? -8.580 -13.931 10.300 1.00 53.78 196 ARG A N 1
ATOM 1381 C CA . ARG A 1 196 ? -7.117 -14.167 10.339 1.00 53.78 196 ARG A CA 1
ATOM 1382 C C . ARG A 1 196 ? -6.467 -13.936 8.976 1.00 53.78 196 ARG A C 1
ATOM 1384 O O . ARG A 1 196 ? -5.279 -13.627 8.909 1.00 53.78 196 ARG A O 1
ATOM 1391 N N . ALA A 1 197 ? -7.256 -14.020 7.910 1.00 56.22 197 ALA A N 1
ATOM 1392 C CA . ALA A 1 197 ? -6.787 -13.898 6.545 1.00 56.22 197 ALA A CA 1
ATOM 1393 C C . ALA A 1 197 ? -6.312 -12.491 6.172 1.00 56.22 197 ALA A C 1
ATOM 1395 O O . ALA A 1 197 ? -5.451 -12.361 5.318 1.00 56.22 197 ALA A O 1
ATOM 1396 N N . TYR A 1 198 ? -6.785 -11.438 6.844 1.00 57.41 198 TYR A N 1
ATOM 1397 C CA . TYR A 1 198 ? -6.280 -10.082 6.592 1.00 57.41 198 TYR A CA 1
ATOM 1398 C C . TYR A 1 198 ? -4.833 -9.897 7.056 1.00 57.41 198 TYR A C 1
ATOM 1400 O O . TYR A 1 198 ? -4.075 -9.187 6.404 1.00 57.41 198 TYR A O 1
ATOM 1408 N N . ARG A 1 199 ? -4.422 -10.562 8.146 1.00 63.06 199 ARG A N 1
ATOM 1409 C CA . ARG A 1 199 ? -3.043 -10.482 8.656 1.00 63.06 199 ARG A CA 1
ATOM 1410 C C . ARG A 1 199 ? -2.068 -11.289 7.805 1.00 63.06 199 ARG A C 1
ATOM 1412 O O . ARG A 1 199 ? -1.032 -10.764 7.422 1.00 63.06 199 ARG A O 1
ATOM 1419 N N . PHE A 1 200 ? -2.418 -12.532 7.475 1.00 63.09 200 PHE A N 1
ATOM 1420 C CA . PHE A 1 200 ? -1.594 -13.353 6.580 1.00 63.09 200 PHE A CA 1
ATOM 1421 C C . PHE A 1 200 ? -1.643 -12.845 5.135 1.00 63.09 200 PHE A C 1
ATOM 1423 O O . PHE A 1 200 ? -0.627 -12.818 4.450 1.00 63.09 200 PHE A O 1
ATOM 1430 N N . GLY A 1 201 ? -2.797 -12.341 4.704 1.00 63.06 201 GLY A N 1
ATOM 1431 C CA . GLY A 1 201 ? -2.957 -11.692 3.413 1.00 63.06 201 GLY A CA 1
ATOM 1432 C C . GLY A 1 201 ? -2.150 -10.406 3.301 1.00 63.06 201 GLY A C 1
ATOM 1433 O O . GLY A 1 201 ? -1.613 -10.146 2.239 1.00 63.06 201 GLY A O 1
ATOM 1434 N N . ALA A 1 202 ? -1.964 -9.642 4.383 1.00 68.88 202 ALA A N 1
ATOM 1435 C CA . ALA A 1 202 ? -1.075 -8.480 4.358 1.00 68.88 202 ALA A CA 1
ATOM 1436 C C . ALA A 1 202 ? 0.382 -8.861 4.077 1.00 68.88 202 ALA A C 1
ATOM 1438 O O . ALA A 1 202 ? 1.052 -8.135 3.356 1.00 68.88 202 ALA A O 1
ATOM 1439 N N . ALA A 1 203 ? 0.860 -9.999 4.592 1.00 70.31 203 ALA A N 1
ATOM 1440 C CA . ALA A 1 203 ? 2.200 -10.488 4.272 1.00 70.31 203 ALA A CA 1
ATOM 1441 C C . ALA A 1 203 ? 2.319 -10.860 2.786 1.00 70.31 203 ALA A C 1
ATOM 1443 O O . ALA A 1 203 ? 3.290 -10.488 2.135 1.00 70.31 203 ALA A O 1
ATOM 1444 N N . GLY A 1 204 ? 1.309 -11.527 2.220 1.00 66.88 204 GLY A N 1
ATOM 1445 C CA . GLY A 1 204 ? 1.311 -11.851 0.794 1.00 66.88 204 GLY A CA 1
ATOM 1446 C C . GLY A 1 204 ? 1.116 -10.629 -0.117 1.00 66.88 204 GLY A C 1
ATOM 1447 O O . GLY A 1 204 ? 1.791 -10.532 -1.132 1.00 66.88 204 GLY A O 1
ATOM 1448 N N . VAL A 1 205 ? 0.280 -9.654 0.261 1.00 70.75 205 VAL A N 1
ATOM 1449 C CA . VAL A 1 205 ? 0.162 -8.367 -0.455 1.00 70.75 205 VAL A CA 1
ATOM 1450 C C . VAL A 1 205 ? 1.461 -7.572 -0.351 1.00 70.75 205 VAL A C 1
ATOM 1452 O O . VAL A 1 205 ? 1.870 -6.975 -1.337 1.00 70.75 205 VAL A O 1
ATOM 1455 N N . ALA A 1 206 ? 2.146 -7.600 0.795 1.00 75.25 206 ALA A N 1
ATOM 1456 C CA . ALA A 1 206 ? 3.457 -6.977 0.949 1.00 75.25 206 ALA A CA 1
ATOM 1457 C C . ALA A 1 206 ? 4.492 -7.610 0.014 1.00 75.25 206 ALA A C 1
ATOM 1459 O O . ALA A 1 206 ? 5.172 -6.888 -0.705 1.00 75.25 206 ALA A O 1
ATOM 1460 N N . LEU A 1 207 ? 4.567 -8.943 -0.035 1.00 72.62 207 LEU A N 1
ATOM 1461 C CA . LEU A 1 207 ? 5.453 -9.649 -0.962 1.00 72.62 207 LEU A CA 1
ATOM 1462 C C . LEU A 1 207 ? 5.109 -9.343 -2.425 1.00 72.62 207 LEU A C 1
ATOM 1464 O O . LEU A 1 207 ? 6.007 -9.049 -3.207 1.00 72.62 207 LEU A O 1
ATOM 1468 N N . ALA A 1 208 ? 3.822 -9.355 -2.784 1.00 70.06 208 ALA A N 1
ATOM 1469 C CA . ALA A 1 208 ? 3.374 -9.022 -4.132 1.00 70.06 208 ALA A CA 1
ATOM 1470 C C . ALA A 1 208 ? 3.692 -7.562 -4.497 1.00 70.06 208 ALA A C 1
ATOM 1472 O O . ALA A 1 208 ? 4.110 -7.299 -5.616 1.00 70.06 208 ALA A O 1
ATOM 1473 N N . PHE A 1 209 ? 3.553 -6.626 -3.557 1.00 75.75 209 PHE A N 1
ATOM 1474 C CA . PHE A 1 209 ? 3.879 -5.211 -3.745 1.00 75.75 209 PHE A CA 1
ATOM 1475 C C . PHE A 1 209 ? 5.374 -4.957 -3.893 1.00 75.75 209 PHE A C 1
ATOM 1477 O O . PHE A 1 209 ? 5.776 -4.189 -4.763 1.00 75.75 209 PHE A O 1
ATOM 1484 N N . VAL A 1 210 ? 6.202 -5.630 -3.096 1.00 76.75 210 VAL A N 1
ATOM 1485 C CA . VAL A 1 210 ? 7.661 -5.589 -3.247 1.00 76.75 210 VAL A CA 1
ATOM 1486 C C . VAL A 1 210 ? 8.071 -6.156 -4.608 1.00 76.75 210 VAL A C 1
ATOM 1488 O O . VAL A 1 210 ? 8.828 -5.511 -5.327 1.00 76.75 210 VAL A O 1
ATOM 1491 N N . ALA A 1 211 ? 7.526 -7.312 -4.996 1.00 72.88 211 ALA A N 1
ATOM 1492 C CA . ALA A 1 211 ? 7.794 -7.921 -6.297 1.00 72.88 211 ALA A CA 1
ATOM 1493 C C . ALA A 1 211 ? 7.336 -7.025 -7.464 1.00 72.88 211 ALA A C 1
ATOM 1495 O O . ALA A 1 211 ? 8.082 -6.829 -8.417 1.00 72.88 211 ALA A O 1
ATOM 1496 N N . TRP A 1 212 ? 6.143 -6.433 -7.365 1.00 73.75 212 TRP A N 1
ATOM 1497 C CA . TRP A 1 212 ? 5.602 -5.498 -8.355 1.00 73.75 212 TRP A CA 1
ATOM 1498 C C . TRP A 1 212 ? 6.461 -4.242 -8.500 1.00 73.75 212 TRP A C 1
ATOM 1500 O O . TRP A 1 212 ? 6.735 -3.806 -9.613 1.00 73.75 212 TRP A O 1
ATOM 1510 N N . SER A 1 213 ? 6.903 -3.677 -7.375 1.00 71.00 213 SER A N 1
ATOM 1511 C CA . SER A 1 213 ? 7.707 -2.453 -7.360 1.00 71.00 213 SER A CA 1
ATOM 1512 C C . SER A 1 213 ? 9.111 -2.694 -7.917 1.00 71.00 213 SER A C 1
ATOM 1514 O O . SER A 1 213 ? 9.643 -1.829 -8.597 1.00 71.00 213 SER A O 1
ATOM 1516 N N . ALA A 1 214 ? 9.683 -3.884 -7.699 1.00 73.50 214 ALA A N 1
ATOM 1517 C CA . ALA A 1 214 ? 10.961 -4.274 -8.293 1.00 73.50 214 ALA A CA 1
ATOM 1518 C C . ALA A 1 214 ? 10.886 -4.396 -9.828 1.00 73.50 214 ALA A C 1
ATOM 1520 O O . ALA A 1 214 ? 11.843 -4.049 -10.508 1.00 73.50 214 ALA A O 1
ATOM 1521 N N . LEU A 1 215 ? 9.743 -4.827 -10.381 1.00 68.75 215 LEU A N 1
ATOM 1522 C CA . LEU A 1 215 ? 9.517 -4.886 -11.835 1.00 68.75 215 LEU A CA 1
ATOM 1523 C C . LEU A 1 215 ? 9.355 -3.510 -12.497 1.00 68.75 215 LEU A C 1
ATOM 1525 O O . LEU A 1 215 ? 9.288 -3.442 -13.720 1.00 68.75 215 LEU A O 1
ATOM 1529 N N . GLY A 1 216 ? 9.153 -2.437 -11.729 1.00 61.00 216 GLY A N 1
ATOM 1530 C CA . GLY A 1 216 ? 9.097 -1.074 -12.266 1.00 61.00 216 GLY A CA 1
ATOM 1531 C C . GLY A 1 216 ? 10.478 -0.463 -12.521 1.00 61.00 216 GLY A C 1
ATOM 1532 O O . GLY A 1 216 ? 10.551 0.587 -13.146 1.00 61.00 216 GLY A O 1
ATOM 1533 N N . ASP A 1 217 ? 11.544 -1.110 -12.038 1.00 55.16 217 ASP A N 1
ATOM 1534 C CA . ASP A 1 217 ? 12.921 -0.600 -12.057 1.00 55.16 217 ASP A CA 1
ATOM 1535 C C . ASP A 1 217 ? 13.851 -1.321 -13.055 1.00 55.16 217 ASP A C 1
ATOM 1537 O O . ASP A 1 217 ? 15.029 -0.963 -13.145 1.00 55.16 217 ASP A O 1
ATOM 1541 N N . GLU A 1 218 ? 13.344 -2.329 -13.776 1.00 49.31 218 GLU A N 1
ATOM 1542 C CA . GLU A 1 218 ? 14.016 -2.975 -14.921 1.00 49.31 218 GLU A CA 1
ATOM 1543 C C . GLU A 1 218 ? 13.698 -2.244 -16.232 1.00 49.31 218 GLU A C 1
ATOM 1545 O O . GLU A 1 218 ? 14.650 -2.033 -17.021 1.00 49.31 218 GLU A O 1
#

pLDDT: mean 73.13, std 11.45, range [49.31, 89.44]